Protein AF-A0A7S0SV52-F1 (afdb_monomer_lite)

pLDDT: mean 71.44, std 15.03, range [29.55, 92.62]

Foldseek 3Di:
DVVVVCVVPCLVVVLVVVCVVCVVQVVDPVSVVVSVVVSVVVVVVVVVVVVLVVLLVVLVVQLLVQLVPDPVSNVVSCVVSVCNLLDPSSLVVLVVVLVVVVVPPDDDDDVVNVSSLVSSLVSLVVNCVVQVCVVVVVCLVVLLPDPDLVSSLVVLLVSCVVDDLVSLVSSLVNLVVVLVVCCVPPCPPDVSSSVSSVSSNVSSVVNND

Sequence (209 aa):
NQLGWIYSNNIPKLAQGMLQVYPSTRTDQSIEASYRVLLDLIEIISKEVENNVKQNQKTLKLLLEAIKISEDEINRVIADNKEIALSPTFLIYLDSEVDNLNDDSSTSENPFLSLLVTLKLRLFDELGKEKGIDKLTSAIPRIASESTEDGVKCKTIEYLQQYDIESQHLFLHSLRIMQKQMNKRYQQLDPSLLFNMNIIEQATNDYIN

Radius of gyration: 23.31 Å; chains: 1; bounding box: 54×40×61 Å

Structure (mmCIF, N/CA/C/O backbone):
data_AF-A0A7S0SV52-F1
#
_entry.id   AF-A0A7S0SV52-F1
#
loop_
_atom_site.group_PDB
_atom_site.id
_atom_site.type_symbol
_atom_site.label_atom_id
_atom_site.label_alt_id
_atom_site.label_comp_id
_atom_site.label_asym_id
_atom_site.label_entity_id
_atom_site.label_seq_id
_atom_site.pdbx_PDB_ins_code
_atom_site.Cartn_x
_atom_site.Cartn_y
_atom_site.Cartn_z
_atom_site.occupancy
_atom_site.B_iso_or_equiv
_atom_site.auth_seq_id
_atom_site.auth_comp_id
_atom_site.auth_asym_id
_atom_site.auth_atom_id
_atom_site.pdbx_PDB_model_num
ATOM 1 N N . ASN A 1 1 ? 18.338 13.831 -10.514 1.00 45.31 1 ASN A N 1
ATOM 2 C CA . ASN A 1 1 ? 18.785 13.890 -11.932 1.00 45.31 1 ASN A CA 1
ATOM 3 C C . ASN A 1 1 ? 20.151 13.256 -12.233 1.00 45.31 1 ASN A C 1
ATOM 5 O O . ASN A 1 1 ? 20.600 13.363 -13.365 1.00 45.31 1 ASN A O 1
ATOM 9 N N . GLN A 1 2 ? 20.793 12.533 -11.304 1.00 29.55 2 GLN A N 1
ATOM 10 C CA . GLN A 1 2 ? 22.057 11.826 -11.588 1.00 29.55 2 GLN A CA 1
ATOM 11 C C . GLN A 1 2 ? 21.860 10.480 -12.312 1.00 29.55 2 GLN A C 1
ATOM 13 O O . GLN A 1 2 ? 22.696 10.104 -13.125 1.00 29.55 2 GLN A O 1
ATOM 18 N N . LEU A 1 3 ? 20.726 9.801 -12.108 1.00 32.97 3 LEU A N 1
ATOM 19 C CA . LEU A 1 3 ? 20.445 8.491 -12.711 1.00 32.97 3 LEU A CA 1
ATOM 20 C C . LEU A 1 3 ? 20.338 8.551 -14.248 1.00 32.97 3 LEU A C 1
ATOM 22 O O . LEU A 1 3 ? 21.052 7.828 -14.932 1.00 32.97 3 LEU A O 1
ATOM 26 N N . GLY A 1 4 ? 19.568 9.485 -14.822 1.00 32.81 4 GLY A N 1
ATOM 27 C CA . GLY A 1 4 ? 19.425 9.610 -16.287 1.00 32.81 4 GLY A CA 1
ATOM 28 C C . GLY A 1 4 ? 20.726 9.940 -17.045 1.00 32.81 4 GLY A C 1
ATOM 29 O O . GLY A 1 4 ? 20.890 9.565 -18.207 1.00 32.81 4 GLY A O 1
ATOM 30 N N . TRP A 1 5 ? 21.692 10.587 -16.382 1.00 36.44 5 TRP A N 1
ATOM 31 C CA . TRP A 1 5 ? 23.013 10.865 -16.962 1.00 36.44 5 TRP A CA 1
ATOM 32 C C . TRP A 1 5 ? 23.948 9.647 -16.905 1.00 36.44 5 TRP A C 1
ATOM 34 O O . TRP A 1 5 ? 24.768 9.452 -17.802 1.00 36.44 5 TRP A O 1
ATOM 44 N N . ILE A 1 6 ? 23.798 8.798 -15.882 1.00 41.41 6 ILE A N 1
ATOM 45 C CA . ILE A 1 6 ? 24.563 7.557 -15.734 1.00 41.41 6 ILE A CA 1
ATOM 46 C C . ILE A 1 6 ? 24.161 6.547 -16.822 1.00 41.41 6 ILE A C 1
ATOM 48 O O . ILE A 1 6 ? 25.046 5.940 -17.416 1.00 41.41 6 ILE A O 1
ATOM 52 N N . TYR A 1 7 ? 22.875 6.392 -17.153 1.00 42.69 7 TYR A N 1
ATOM 53 C CA . TYR A 1 7 ? 22.438 5.348 -18.097 1.00 42.69 7 TYR A CA 1
ATOM 54 C C . TYR A 1 7 ? 22.696 5.682 -19.575 1.00 42.69 7 TYR A C 1
ATOM 56 O O . TYR A 1 7 ? 23.161 4.823 -20.321 1.00 42.69 7 TYR A O 1
ATOM 64 N N . SER A 1 8 ? 22.497 6.936 -19.993 1.00 46.69 8 SER A N 1
ATOM 65 C CA . SER A 1 8 ? 22.693 7.355 -21.395 1.00 46.69 8 SER A CA 1
ATOM 66 C C . SER A 1 8 ? 24.164 7.377 -21.838 1.00 46.69 8 SER A C 1
ATOM 68 O O . SER A 1 8 ? 24.460 7.099 -22.998 1.00 46.69 8 SER A O 1
ATOM 70 N N . ASN A 1 9 ? 25.101 7.650 -20.920 1.00 46.44 9 ASN A N 1
ATOM 71 C CA . ASN A 1 9 ? 26.534 7.745 -21.233 1.00 46.44 9 ASN A CA 1
ATOM 72 C C . ASN A 1 9 ? 27.359 6.503 -20.863 1.00 46.44 9 ASN A C 1
ATOM 74 O O . ASN A 1 9 ? 28.469 6.356 -21.386 1.00 46.44 9 ASN A O 1
ATOM 78 N N . ASN A 1 10 ? 26.876 5.628 -19.970 1.00 51.09 10 ASN A N 1
ATOM 79 C CA . ASN A 1 10 ? 27.668 4.484 -19.507 1.00 51.09 10 ASN A CA 1
ATOM 80 C C . ASN A 1 10 ? 27.331 3.164 -20.191 1.00 51.09 10 ASN A C 1
ATOM 82 O O . ASN A 1 10 ? 28.220 2.327 -20.241 1.00 51.09 10 ASN A O 1
ATOM 86 N N . ILE A 1 11 ? 26.142 2.962 -20.768 1.00 51.19 11 ILE A N 1
ATOM 87 C CA . ILE A 1 11 ? 25.814 1.685 -21.436 1.00 51.19 11 ILE A CA 1
ATOM 88 C C . ILE A 1 11 ? 26.721 1.425 -22.658 1.00 51.19 11 ILE A C 1
ATOM 90 O O . ILE A 1 11 ? 27.326 0.352 -22.714 1.00 51.19 11 ILE A O 1
ATOM 94 N N . PRO A 1 12 ? 26.964 2.397 -23.567 1.00 54.38 12 PRO A N 1
ATOM 95 C CA . PRO A 1 12 ? 27.934 2.215 -24.652 1.00 54.38 12 PRO A CA 1
ATOM 96 C C . PRO A 1 12 ? 29.372 1.995 -24.149 1.00 54.38 12 PRO A C 1
ATOM 98 O O . PRO A 1 12 ? 30.137 1.249 -24.757 1.00 54.38 12 PRO A O 1
ATOM 101 N N . LYS A 1 13 ? 29.740 2.608 -23.013 1.00 55.09 13 LYS A N 1
ATOM 102 C CA . LYS A 1 13 ? 31.065 2.457 -22.383 1.00 55.09 13 LYS A CA 1
ATOM 103 C C . LYS A 1 13 ? 31.230 1.121 -21.657 1.00 55.09 13 LYS A C 1
ATOM 105 O O . LYS A 1 13 ? 32.319 0.561 -21.687 1.00 55.09 13 LYS A O 1
ATOM 110 N N . LEU A 1 14 ? 30.168 0.591 -21.051 1.00 51.38 14 LEU A N 1
ATOM 111 C CA . LEU A 1 14 ? 30.107 -0.745 -20.452 1.00 51.38 14 LEU A CA 1
ATOM 112 C C . LEU A 1 14 ? 30.200 -1.814 -21.538 1.00 51.38 14 LEU A C 1
ATOM 114 O O . LEU A 1 14 ? 31.009 -2.727 -21.414 1.00 51.38 14 LEU A O 1
ATOM 118 N N . ALA A 1 15 ? 29.467 -1.646 -22.642 1.00 52.19 15 ALA A N 1
ATOM 119 C CA . ALA A 1 15 ? 29.572 -2.503 -23.819 1.00 52.19 15 ALA A CA 1
ATOM 120 C C . ALA A 1 15 ? 31.002 -2.523 -24.390 1.00 52.19 15 ALA A C 1
ATOM 122 O O . ALA A 1 15 ? 31.577 -3.591 -24.606 1.00 52.19 15 ALA A O 1
ATOM 123 N N . GLN A 1 16 ? 31.616 -1.346 -24.573 1.00 55.78 16 GLN A N 1
ATOM 124 C CA . GLN A 1 16 ? 33.013 -1.242 -25.008 1.00 55.78 16 GLN A CA 1
ATOM 125 C C . GLN A 1 16 ? 33.995 -1.837 -23.994 1.00 55.78 16 GLN A C 1
ATOM 127 O O . GLN A 1 16 ? 34.925 -2.531 -24.400 1.00 55.78 16 GLN A O 1
ATOM 132 N N . GLY A 1 17 ? 33.7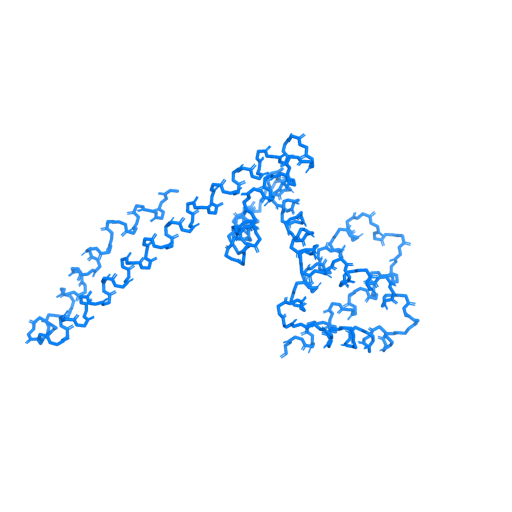88 -1.594 -22.699 1.00 54.59 17 GLY A N 1
ATOM 133 C CA . GLY A 1 17 ? 34.625 -2.117 -21.622 1.00 54.59 17 GLY A CA 1
ATOM 134 C C . GLY A 1 17 ? 34.589 -3.642 -21.553 1.00 54.59 17 GLY A C 1
ATOM 135 O O . GLY A 1 17 ? 35.637 -4.276 -21.493 1.00 54.59 17 GLY A O 1
ATOM 136 N N . MET A 1 18 ? 33.414 -4.262 -21.660 1.00 50.47 18 MET A N 1
ATOM 137 C CA . MET A 1 18 ? 33.295 -5.724 -21.632 1.00 50.47 18 MET A CA 1
ATOM 138 C C . MET A 1 18 ? 33.900 -6.389 -22.878 1.00 50.47 18 MET A C 1
ATOM 140 O O . MET A 1 18 ? 34.591 -7.400 -22.747 1.00 50.47 18 MET A O 1
ATOM 144 N N . LEU A 1 19 ? 33.747 -5.785 -24.065 1.00 54.97 19 LEU A N 1
ATOM 145 C CA . LEU A 1 19 ? 34.402 -6.246 -25.301 1.00 54.97 19 LEU A CA 1
ATOM 146 C C . LEU A 1 19 ? 35.930 -6.050 -25.292 1.00 54.97 19 LEU A C 1
ATOM 148 O O . LEU A 1 19 ? 36.634 -6.698 -26.068 1.00 54.97 19 LEU A O 1
ATOM 152 N N . GLN A 1 20 ? 36.446 -5.144 -24.456 1.00 55.72 20 GLN A N 1
ATOM 153 C CA . GLN A 1 20 ? 37.884 -4.973 -24.217 1.00 55.72 20 GLN A CA 1
ATOM 154 C C . GLN A 1 20 ? 38.428 -5.981 -23.195 1.00 55.72 20 GLN A C 1
ATOM 156 O O . GLN A 1 20 ? 39.552 -6.448 -23.361 1.00 55.72 20 GLN A O 1
ATOM 161 N N . VAL A 1 21 ? 37.643 -6.336 -22.171 1.00 52.28 21 VAL A N 1
ATOM 162 C CA . VAL A 1 21 ? 38.037 -7.295 -21.120 1.00 52.28 21 VAL A CA 1
ATOM 163 C C . VAL A 1 21 ? 38.007 -8.745 -21.625 1.00 52.28 21 VAL A C 1
ATOM 165 O O . VAL A 1 21 ? 38.846 -9.544 -21.215 1.00 52.28 21 VAL A O 1
ATOM 168 N N . TYR A 1 22 ? 37.110 -9.083 -22.559 1.00 55.16 22 TYR A N 1
ATOM 169 C CA . TYR A 1 22 ? 36.982 -10.439 -23.113 1.00 55.16 22 TYR A CA 1
ATOM 170 C C . TYR A 1 22 ? 37.141 -10.465 -24.644 1.00 55.16 22 TYR A C 1
ATOM 172 O O . TYR A 1 22 ? 36.172 -10.693 -25.368 1.00 55.16 22 TYR A O 1
ATOM 180 N N . PRO A 1 23 ? 38.358 -10.263 -25.182 1.00 56.12 23 PRO A N 1
ATOM 181 C CA . PRO A 1 23 ? 38.593 -10.147 -26.626 1.00 56.12 23 PRO A CA 1
ATOM 182 C C . PRO A 1 23 ? 38.289 -11.428 -27.422 1.00 56.12 23 PRO A C 1
ATOM 184 O O . PRO A 1 23 ? 38.023 -11.344 -28.619 1.00 56.12 23 PRO A O 1
ATOM 187 N N . SER A 1 24 ? 38.265 -12.598 -26.773 1.00 54.81 24 SER A N 1
ATOM 188 C CA . SER A 1 24 ? 37.876 -13.890 -27.365 1.00 54.81 24 SER A CA 1
ATOM 189 C C . SER A 1 24 ? 36.416 -13.945 -27.831 1.00 54.81 24 SER A C 1
ATOM 191 O O . SER A 1 24 ? 36.060 -14.787 -28.650 1.00 54.81 24 SER A O 1
ATOM 193 N N . THR A 1 25 ? 35.573 -13.022 -27.363 1.00 52.94 25 THR A N 1
ATOM 194 C CA . THR A 1 25 ? 34.175 -12.891 -27.803 1.00 52.94 25 THR A CA 1
ATOM 195 C C . THR A 1 25 ? 34.035 -12.230 -29.179 1.00 52.94 25 THR A C 1
ATOM 197 O O . THR A 1 25 ? 32.993 -12.368 -29.807 1.00 52.94 25 THR A O 1
ATOM 200 N N . ARG A 1 26 ? 35.087 -11.566 -29.696 1.00 51.91 26 ARG A N 1
ATOM 201 C CA . ARG A 1 26 ? 35.102 -10.959 -31.046 1.00 51.91 26 ARG A CA 1
ATOM 202 C C . ARG A 1 26 ? 35.299 -11.967 -32.175 1.00 51.91 26 ARG A C 1
ATOM 204 O O . ARG A 1 26 ? 35.027 -11.659 -33.329 1.00 51.91 26 ARG A O 1
ATOM 211 N N . THR A 1 27 ? 35.850 -13.135 -31.865 1.00 56.09 27 THR A N 1
ATOM 212 C CA . THR A 1 27 ? 36.146 -14.176 -32.858 1.00 56.09 27 THR A CA 1
ATOM 213 C C . THR A 1 27 ? 34.989 -15.147 -33.065 1.00 56.09 27 THR A C 1
ATOM 215 O O . THR A 1 27 ? 34.994 -15.885 -34.045 1.00 56.09 27 THR A O 1
ATOM 218 N N . ASP A 1 28 ? 33.994 -15.130 -32.178 1.00 59.16 28 ASP A N 1
ATOM 219 C CA . ASP A 1 28 ? 32.823 -15.997 -32.246 1.00 59.16 28 ASP A CA 1
ATOM 220 C C . ASP A 1 28 ? 31.574 -15.153 -32.529 1.00 59.16 28 ASP A C 1
ATOM 222 O O . ASP A 1 28 ? 31.021 -14.493 -31.647 1.00 59.16 28 ASP A O 1
ATOM 226 N N . GLN A 1 29 ? 31.141 -15.161 -33.792 1.00 58.75 29 GLN A N 1
ATOM 227 C CA . GLN A 1 29 ? 29.995 -14.378 -34.267 1.00 58.75 29 GLN A CA 1
ATOM 228 C C . GLN A 1 29 ? 28.699 -14.697 -33.504 1.00 58.75 29 GLN A C 1
ATOM 230 O O . GLN A 1 29 ? 27.830 -13.831 -33.397 1.00 58.75 29 GLN A O 1
ATOM 235 N N . SER A 1 30 ? 28.563 -15.908 -32.946 1.00 58.00 30 SER A N 1
ATOM 236 C CA . SER A 1 30 ? 27.384 -16.294 -32.160 1.00 58.00 30 SER A CA 1
ATOM 237 C C . SER A 1 30 ? 27.361 -15.619 -30.784 1.00 58.00 30 SER A C 1
ATOM 239 O O . SER A 1 30 ? 26.306 -15.195 -30.299 1.00 58.00 30 SER A O 1
ATOM 241 N N . ILE A 1 31 ? 28.541 -15.450 -30.183 1.00 57.97 31 ILE A N 1
ATOM 242 C CA . ILE A 1 31 ? 28.719 -14.795 -28.892 1.00 57.97 31 ILE A CA 1
ATOM 243 C C . ILE A 1 31 ? 28.548 -13.282 -29.060 1.00 57.97 31 ILE A C 1
ATOM 245 O O . ILE A 1 31 ? 27.794 -12.671 -28.304 1.00 57.97 31 ILE A O 1
ATOM 249 N N . GLU A 1 32 ? 29.147 -12.680 -30.094 1.00 59.28 32 GLU A N 1
ATOM 250 C CA . GLU A 1 32 ? 28.951 -11.257 -30.408 1.00 59.28 32 GLU A CA 1
ATOM 251 C C . GLU A 1 32 ? 27.469 -10.919 -30.662 1.00 59.28 32 GLU A C 1
ATOM 253 O O . GLU A 1 32 ? 26.963 -9.923 -30.138 1.00 59.28 32 GLU A O 1
ATOM 258 N N . ALA A 1 33 ? 26.750 -11.761 -31.412 1.00 56.00 33 ALA A N 1
ATOM 259 C CA . ALA A 1 33 ? 25.318 -11.586 -31.647 1.00 56.00 33 ALA A CA 1
ATOM 260 C C . ALA A 1 33 ? 24.506 -11.670 -30.343 1.00 56.00 33 ALA A C 1
ATOM 262 O O . ALA A 1 33 ? 23.639 -10.830 -30.106 1.00 56.00 33 ALA A O 1
ATOM 263 N N . SER A 1 34 ? 24.832 -12.622 -29.462 1.00 49.78 34 SER A N 1
ATOM 264 C CA . SER A 1 34 ? 24.178 -12.770 -28.153 1.00 49.78 34 SER A CA 1
ATOM 265 C C . SER A 1 34 ? 24.413 -11.554 -27.245 1.00 49.78 34 SER A C 1
ATOM 267 O O . SER A 1 34 ? 23.494 -11.099 -26.565 1.00 49.78 34 SER A O 1
ATOM 269 N N . TYR A 1 35 ? 25.614 -10.967 -27.275 1.00 62.00 35 TYR A N 1
ATOM 270 C CA . TYR A 1 35 ? 25.915 -9.734 -26.540 1.00 62.00 35 TYR A CA 1
ATOM 271 C C . TYR A 1 35 ? 25.165 -8.517 -27.081 1.00 62.00 35 TYR A C 1
ATOM 273 O O . TYR A 1 35 ? 24.679 -7.711 -26.290 1.00 62.00 35 TYR A O 1
ATOM 281 N N . ARG A 1 36 ? 25.037 -8.378 -28.406 1.00 56.25 36 ARG A N 1
ATOM 282 C CA . ARG A 1 36 ? 24.246 -7.292 -29.009 1.00 56.25 36 ARG A CA 1
ATOM 283 C C . ARG A 1 36 ? 22.781 -7.371 -28.581 1.00 56.25 36 ARG A C 1
ATOM 285 O O . ARG A 1 36 ? 22.241 -6.366 -28.141 1.00 56.25 36 ARG A O 1
ATOM 292 N N . VAL A 1 37 ? 22.192 -8.569 -28.583 1.00 52.41 37 VAL A N 1
ATOM 293 C CA . VAL A 1 37 ? 20.817 -8.789 -28.100 1.00 52.41 37 VAL A CA 1
ATOM 294 C C . VAL A 1 37 ? 20.662 -8.402 -26.625 1.00 52.41 37 VAL A C 1
ATOM 296 O O . VAL A 1 37 ? 19.677 -7.765 -26.262 1.00 52.41 37 VAL A O 1
ATOM 299 N N . LEU A 1 38 ? 21.633 -8.741 -25.7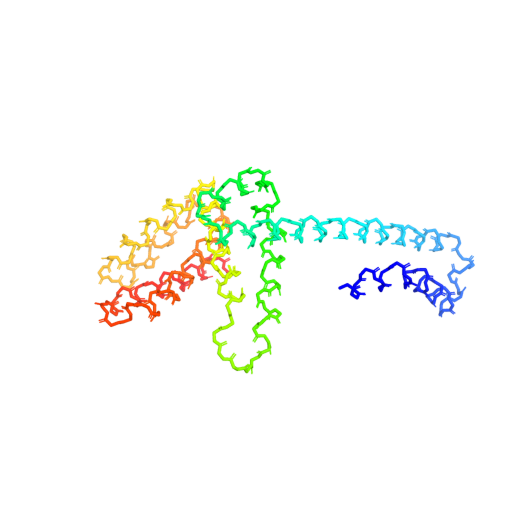70 1.00 51.88 38 LEU A N 1
ATOM 300 C CA . LEU A 1 38 ? 21.609 -8.338 -24.359 1.00 51.88 38 LEU A CA 1
ATOM 301 C C . LEU A 1 38 ? 21.702 -6.818 -24.186 1.00 51.88 38 LEU A C 1
ATOM 303 O O . LEU A 1 38 ? 21.006 -6.263 -23.340 1.00 51.88 38 LEU A O 1
ATOM 307 N N . LEU A 1 39 ? 22.535 -6.140 -24.976 1.00 57.81 39 LEU A N 1
ATOM 308 C CA . LEU A 1 39 ? 22.659 -4.682 -24.931 1.00 57.81 39 LEU A CA 1
ATOM 309 C C . LEU A 1 39 ? 21.389 -3.982 -25.423 1.00 57.81 39 LEU A C 1
ATOM 311 O O . LEU A 1 39 ? 20.926 -3.062 -24.752 1.00 57.81 39 LEU A O 1
ATOM 315 N N . ASP A 1 40 ? 20.795 -4.456 -26.519 1.00 50.22 40 ASP A N 1
ATOM 316 C CA . ASP A 1 40 ? 19.526 -3.938 -27.042 1.00 50.22 40 ASP A CA 1
ATOM 317 C C . ASP A 1 40 ? 18.397 -4.136 -26.017 1.00 50.22 40 ASP A C 1
ATOM 319 O O . ASP A 1 40 ? 17.605 -3.227 -25.767 1.00 50.22 40 ASP A O 1
ATOM 323 N N . LEU A 1 41 ? 18.360 -5.297 -25.351 1.00 46.09 41 LEU A N 1
ATOM 324 C CA . LEU A 1 41 ? 17.412 -5.579 -24.274 1.00 46.09 41 LEU A CA 1
ATOM 325 C C . LEU A 1 41 ? 17.618 -4.639 -23.078 1.00 46.09 41 LEU A C 1
ATOM 327 O O . LEU A 1 41 ? 16.647 -4.085 -22.565 1.00 46.09 41 LEU A O 1
ATOM 331 N N . ILE A 1 42 ? 18.865 -4.423 -22.647 1.00 55.75 42 ILE A N 1
ATOM 332 C CA . ILE A 1 42 ? 19.190 -3.482 -21.565 1.00 55.75 42 ILE A CA 1
ATOM 333 C C . ILE A 1 42 ? 18.779 -2.059 -21.950 1.00 55.75 42 ILE A C 1
ATOM 335 O O . ILE A 1 42 ? 18.253 -1.338 -21.104 1.00 55.75 42 ILE A O 1
ATOM 339 N N . GLU A 1 43 ? 18.979 -1.643 -23.201 1.00 57.12 43 GLU A N 1
ATOM 340 C CA . GLU A 1 43 ? 18.573 -0.321 -23.679 1.00 57.12 43 GLU A CA 1
ATOM 341 C C . GLU A 1 43 ? 17.047 -0.162 -23.677 1.00 57.12 43 GLU A C 1
ATOM 343 O O . GLU A 1 43 ? 16.541 0.852 -23.191 1.00 57.12 43 GLU A O 1
ATOM 348 N N . ILE A 1 44 ? 16.312 -1.168 -24.164 1.00 55.66 44 ILE A N 1
ATOM 349 C CA . ILE A 1 44 ? 14.843 -1.188 -24.145 1.00 55.66 44 ILE A CA 1
ATOM 350 C C . ILE A 1 44 ? 14.331 -1.113 -22.704 1.00 55.66 44 ILE A C 1
ATOM 352 O O . ILE A 1 44 ? 13.532 -0.233 -22.391 1.00 55.66 44 ILE A O 1
ATOM 356 N N . ILE A 1 45 ? 14.844 -1.966 -21.811 1.00 49.97 45 ILE A N 1
ATOM 357 C CA . ILE A 1 45 ? 14.473 -1.960 -20.389 1.00 49.97 45 ILE A CA 1
ATOM 358 C C . ILE A 1 45 ? 14.817 -0.609 -19.756 1.00 49.97 45 ILE A C 1
ATOM 360 O O . ILE A 1 45 ? 14.013 -0.065 -19.006 1.00 49.97 45 ILE A O 1
ATOM 364 N N . SER A 1 46 ? 15.974 -0.026 -20.075 1.00 56.59 46 SER A N 1
ATOM 365 C CA . SER A 1 46 ? 16.387 1.270 -19.520 1.00 56.59 46 SER A CA 1
ATOM 366 C C . SER A 1 46 ? 15.451 2.400 -19.947 1.00 56.59 46 SER A C 1
ATOM 368 O O . SER A 1 46 ? 15.077 3.223 -19.113 1.00 56.59 46 SER A O 1
ATOM 370 N N . LYS A 1 47 ? 15.038 2.430 -21.220 1.00 65.56 47 LYS A N 1
ATOM 371 C CA . LYS A 1 47 ? 14.065 3.410 -21.728 1.00 65.56 47 LYS A CA 1
ATOM 372 C C . LYS A 1 47 ? 12.697 3.232 -21.079 1.00 65.56 47 LYS A C 1
ATOM 374 O O . LYS A 1 47 ? 12.074 4.223 -20.704 1.00 65.56 47 LYS A O 1
ATOM 379 N N . GLU A 1 48 ? 12.261 1.987 -20.914 1.00 65.31 48 GLU A N 1
ATOM 380 C CA . GLU A 1 48 ? 10.995 1.652 -20.260 1.00 65.31 48 GLU A CA 1
ATOM 381 C C . GLU A 1 48 ? 10.998 2.099 -18.791 1.00 65.31 48 GLU A C 1
ATOM 383 O O . GLU A 1 48 ? 10.082 2.781 -18.332 1.00 65.31 48 GLU A O 1
ATOM 388 N N . VAL A 1 49 ? 12.077 1.799 -18.061 1.00 67.94 49 VAL A N 1
ATOM 389 C CA . VAL A 1 49 ? 12.275 2.236 -16.673 1.00 67.94 49 VAL A CA 1
ATOM 390 C C . VAL A 1 49 ? 12.322 3.761 -16.582 1.00 67.94 49 VAL A C 1
ATOM 392 O O . VAL A 1 49 ? 11.670 4.335 -15.713 1.00 67.94 49 VAL A O 1
ATOM 395 N N . GLU A 1 50 ? 13.037 4.443 -17.480 1.00 72.50 50 GLU A N 1
ATOM 396 C CA . GLU A 1 50 ? 13.094 5.909 -17.494 1.00 72.50 50 GLU A CA 1
ATOM 397 C C . GLU A 1 50 ? 11.712 6.529 -17.740 1.00 72.50 50 GLU A C 1
ATOM 399 O O . GLU A 1 50 ? 11.342 7.506 -17.082 1.00 72.50 50 GLU A O 1
ATOM 404 N N . ASN A 1 51 ? 10.935 5.954 -18.660 1.00 76.19 51 ASN A N 1
ATOM 405 C CA . ASN A 1 51 ? 9.572 6.391 -18.933 1.00 76.19 51 ASN A CA 1
ATOM 406 C C . ASN A 1 51 ? 8.666 6.195 -17.706 1.00 76.19 51 ASN A C 1
ATOM 408 O O . ASN A 1 51 ? 7.981 7.135 -17.301 1.00 76.19 51 ASN A O 1
ATOM 412 N N . ASN A 1 52 ? 8.737 5.030 -17.056 1.00 73.00 52 ASN A N 1
ATOM 413 C CA . ASN A 1 52 ? 7.988 4.740 -15.831 1.00 73.00 52 ASN A CA 1
ATOM 414 C C . ASN A 1 52 ? 8.359 5.692 -14.686 1.00 73.00 52 ASN A C 1
ATOM 416 O O . ASN A 1 52 ? 7.480 6.254 -14.035 1.00 73.00 52 ASN A O 1
ATOM 420 N N . VAL A 1 53 ? 9.651 5.961 -14.476 1.00 76.94 53 VAL A N 1
ATOM 421 C CA . VAL A 1 53 ? 10.108 6.924 -13.460 1.00 76.94 53 VAL A CA 1
ATOM 422 C C . VAL A 1 53 ? 9.592 8.331 -13.765 1.00 76.94 53 VAL A C 1
ATOM 424 O O . VAL A 1 53 ? 9.114 9.014 -12.860 1.00 76.94 53 VAL A O 1
ATOM 427 N N . LYS A 1 54 ? 9.632 8.771 -15.029 1.00 84.44 54 LYS A N 1
ATOM 428 C CA . LYS A 1 54 ? 9.097 10.081 -15.439 1.00 84.44 54 LYS A CA 1
ATOM 429 C C . LYS A 1 54 ? 7.596 10.193 -15.187 1.00 84.44 54 LYS A C 1
ATOM 431 O O . LYS A 1 54 ? 7.134 11.233 -14.715 1.00 84.44 54 LYS A O 1
ATOM 436 N N . GLN A 1 55 ? 6.843 9.142 -15.499 1.00 86.94 55 GLN A N 1
ATOM 437 C CA . GLN A 1 55 ? 5.409 9.095 -15.236 1.00 86.94 55 GLN A CA 1
ATOM 438 C C . GLN A 1 55 ? 5.118 9.143 -13.734 1.00 86.94 55 GLN A C 1
ATOM 440 O O . GLN A 1 55 ? 4.339 9.991 -13.303 1.00 86.94 55 GLN A O 1
ATOM 445 N N . ASN A 1 56 ? 5.823 8.346 -12.932 1.00 83.25 56 ASN A N 1
ATOM 446 C CA . ASN A 1 56 ? 5.687 8.354 -11.479 1.00 83.25 56 ASN A CA 1
ATOM 447 C C . ASN A 1 56 ? 6.028 9.727 -10.876 1.00 83.25 56 ASN A C 1
ATOM 449 O O . ASN A 1 56 ? 5.247 10.274 -10.103 1.00 83.25 56 ASN A O 1
ATOM 453 N N . GLN A 1 57 ? 7.132 10.355 -11.286 1.00 86.75 57 GLN A N 1
ATOM 454 C CA . GLN A 1 57 ? 7.497 11.706 -10.837 1.00 86.75 57 GLN A CA 1
ATOM 455 C C . GLN A 1 57 ? 6.428 12.747 -11.179 1.00 86.75 57 GLN A C 1
ATOM 457 O O . GLN A 1 57 ? 6.109 13.612 -10.360 1.00 86.75 57 GLN A O 1
ATOM 462 N N . LYS A 1 58 ? 5.861 12.670 -12.389 1.00 91.75 58 LYS A N 1
ATOM 463 C CA . LYS A 1 58 ? 4.788 13.568 -12.820 1.00 91.75 58 LYS A CA 1
ATOM 464 C C . LYS A 1 58 ? 3.536 13.376 -11.963 1.00 91.75 58 LYS A C 1
ATOM 466 O O . LYS A 1 58 ? 2.998 14.367 -11.472 1.00 91.75 58 LYS A O 1
ATOM 471 N N . THR A 1 59 ? 3.106 12.134 -11.756 1.00 91.12 59 THR A N 1
ATOM 472 C CA . THR A 1 59 ? 1.936 11.800 -10.931 1.00 91.12 59 THR A CA 1
ATOM 473 C C . THR A 1 59 ? 2.136 12.244 -9.483 1.00 91.12 59 THR A C 1
ATOM 475 O O . THR A 1 59 ? 1.268 12.908 -8.921 1.00 91.12 59 THR A O 1
ATOM 478 N N . LEU A 1 60 ? 3.311 11.981 -8.902 1.00 91.12 60 LEU A N 1
ATOM 479 C CA . LEU A 1 60 ? 3.648 12.421 -7.549 1.00 91.12 60 LEU A CA 1
ATOM 480 C C . LEU A 1 60 ? 3.594 13.946 -7.422 1.00 91.12 60 LEU A C 1
ATOM 482 O O . LEU A 1 60 ? 3.021 14.463 -6.466 1.00 91.12 60 LEU A O 1
ATOM 486 N N . LYS A 1 61 ? 4.138 14.680 -8.399 1.00 90.75 61 LYS A N 1
ATOM 487 C CA . LYS A 1 61 ? 4.090 16.146 -8.400 1.00 90.75 61 LYS A CA 1
ATOM 488 C C . LYS A 1 61 ? 2.651 16.670 -8.395 1.00 90.75 61 LYS A C 1
ATOM 490 O O . LYS A 1 61 ? 2.344 17.546 -7.592 1.00 90.75 61 LYS A O 1
ATOM 495 N N . LEU A 1 62 ? 1.784 16.126 -9.250 1.00 92.62 62 LEU A N 1
ATOM 496 C CA . LEU A 1 62 ? 0.373 16.525 -9.315 1.00 92.62 62 LEU A CA 1
ATOM 497 C C . LEU A 1 62 ? -0.345 16.261 -7.986 1.00 92.62 62 LEU A C 1
ATOM 499 O O . LEU A 1 62 ? -1.061 17.123 -7.484 1.00 92.62 62 LEU A O 1
ATOM 503 N N . LEU A 1 63 ? -0.101 15.101 -7.377 1.00 91.06 63 LEU A N 1
ATOM 504 C CA . LEU A 1 63 ? -0.685 14.739 -6.087 1.00 91.06 63 LEU A CA 1
ATOM 505 C C . LEU A 1 63 ? -0.173 15.624 -4.934 1.00 91.06 63 LEU A C 1
ATOM 507 O O . LEU A 1 63 ? -0.945 16.010 -4.057 1.00 91.06 63 LEU A O 1
ATOM 511 N N . LEU A 1 64 ? 1.109 16.000 -4.950 1.00 88.81 64 LEU A N 1
ATOM 512 C CA . LEU A 1 64 ? 1.707 16.927 -3.980 1.00 88.81 64 LEU A CA 1
ATOM 513 C C . LEU A 1 64 ? 1.258 18.386 -4.163 1.00 88.81 64 LEU A C 1
ATOM 515 O O . LEU A 1 64 ? 1.368 19.188 -3.233 1.00 88.81 64 LEU A O 1
ATOM 519 N N . GLU A 1 65 ? 0.799 18.765 -5.351 1.00 89.75 65 GLU A N 1
ATOM 520 C CA . GLU A 1 65 ? 0.142 20.053 -5.579 1.00 89.75 65 GLU A CA 1
ATOM 521 C C . GLU A 1 65 ? -1.309 19.999 -5.088 1.00 89.75 65 GLU A C 1
ATOM 523 O O . GLU A 1 65 ? -1.730 20.885 -4.345 1.00 89.75 65 GLU A O 1
ATOM 528 N N . ALA A 1 66 ? -2.026 18.914 -5.392 1.00 88.88 66 ALA A N 1
ATOM 529 C CA . ALA A 1 66 ? -3.402 18.694 -4.961 1.00 88.88 66 ALA A CA 1
ATOM 530 C C . ALA A 1 66 ? -3.561 18.675 -3.433 1.00 88.88 66 ALA A C 1
ATOM 532 O O . ALA A 1 66 ? -4.456 19.327 -2.897 1.00 88.88 66 ALA A O 1
ATOM 533 N N . ILE A 1 67 ? -2.646 18.011 -2.714 1.00 84.38 67 ILE A N 1
ATOM 534 C CA . ILE A 1 67 ? -2.690 17.914 -1.244 1.00 84.38 67 ILE A CA 1
ATOM 535 C C . ILE A 1 67 ? -2.584 19.271 -0.538 1.00 84.38 67 ILE A C 1
ATOM 537 O O . ILE A 1 67 ? -3.019 19.414 0.601 1.00 84.38 67 ILE A O 1
ATOM 541 N N . LYS A 1 68 ? -2.015 20.281 -1.207 1.00 84.38 68 LYS A N 1
ATOM 542 C CA . LYS A 1 68 ? -1.908 21.649 -0.679 1.00 84.38 68 LYS A CA 1
ATOM 543 C C . LYS A 1 68 ? -3.189 22.461 -0.880 1.00 84.38 68 LYS A C 1
ATOM 545 O O . LYS A 1 68 ? -3.298 23.537 -0.299 1.00 84.38 68 LYS A O 1
ATOM 550 N N . ILE A 1 69 ? -4.106 21.985 -1.723 1.00 88.44 69 ILE A N 1
ATOM 551 C CA . ILE A 1 69 ? -5.328 22.691 -2.115 1.00 88.44 69 ILE A CA 1
ATOM 552 C C . ILE A 1 69 ? -6.511 22.174 -1.294 1.00 88.44 69 ILE A C 1
ATOM 554 O O . ILE A 1 69 ? -7.043 22.908 -0.462 1.00 88.44 69 ILE A O 1
ATOM 558 N N . SER A 1 70 ? -6.933 20.928 -1.523 1.00 84.06 70 SER A N 1
ATOM 559 C CA . SER A 1 70 ? -8.078 20.318 -0.841 1.00 84.06 70 SER A CA 1
ATOM 560 C C . SER A 1 70 ? -8.112 18.803 -1.039 1.00 84.06 70 SER A C 1
ATOM 562 O O . SER A 1 70 ? -7.474 18.261 -1.938 1.00 84.06 70 SER A O 1
ATOM 564 N N . GLU A 1 71 ? -8.902 18.113 -0.217 1.00 77.62 71 GLU A N 1
ATOM 565 C CA . GLU A 1 71 ? -9.140 16.673 -0.361 1.00 77.62 71 GLU A CA 1
ATOM 566 C C . GLU A 1 71 ? -9.849 16.325 -1.681 1.00 77.62 71 GLU A C 1
ATOM 568 O O . GLU A 1 71 ? -9.477 15.358 -2.347 1.00 77.62 71 GLU A O 1
ATOM 573 N N . ASP A 1 72 ? -10.806 17.152 -2.111 1.00 85.75 72 ASP A N 1
ATOM 574 C CA . ASP A 1 72 ? -11.509 16.980 -3.389 1.00 85.75 72 ASP A CA 1
ATOM 575 C C . ASP A 1 72 ? -10.551 17.023 -4.585 1.00 85.75 72 ASP A C 1
ATOM 577 O O . ASP A 1 72 ? -10.688 16.247 -5.532 1.00 85.75 72 ASP A O 1
ATOM 581 N N . GLU A 1 73 ? -9.544 17.896 -4.525 1.00 89.69 73 GLU A N 1
ATOM 582 C CA . GLU A 1 73 ? -8.545 18.023 -5.582 1.00 89.69 73 GLU A CA 1
ATOM 583 C C . GLU A 1 73 ? -7.626 16.797 -5.640 1.00 89.69 73 GLU A C 1
ATOM 585 O O . GLU A 1 73 ? -7.281 16.336 -6.729 1.00 89.69 73 GLU A O 1
ATOM 590 N N . ILE A 1 74 ? -7.283 16.203 -4.489 1.00 87.06 74 ILE A N 1
ATOM 591 C CA . ILE A 1 74 ? -6.535 14.936 -4.455 1.00 87.06 74 ILE A CA 1
ATOM 592 C C . ILE A 1 74 ? -7.351 13.836 -5.135 1.00 87.06 74 ILE A C 1
ATOM 594 O O . ILE A 1 74 ? -6.829 13.120 -5.988 1.00 87.06 74 ILE A O 1
ATOM 598 N N . ASN A 1 75 ? -8.639 13.730 -4.800 1.00 85.81 75 ASN A N 1
ATOM 599 C CA . ASN A 1 75 ? -9.526 12.710 -5.359 1.00 85.81 75 ASN A CA 1
ATOM 600 C C . ASN A 1 75 ? -9.677 12.858 -6.875 1.00 85.81 75 ASN A C 1
ATOM 602 O O . ASN A 1 75 ? -9.641 11.863 -7.599 1.00 85.81 75 ASN A O 1
ATOM 606 N N . ARG A 1 76 ? -9.770 14.100 -7.363 1.00 92.12 76 ARG A N 1
ATOM 607 C CA . ARG A 1 76 ? -9.786 14.410 -8.795 1.00 92.12 76 ARG A CA 1
ATOM 608 C C . ARG A 1 76 ? -8.504 13.951 -9.486 1.00 92.12 76 ARG A C 1
ATOM 610 O O . ARG A 1 76 ? -8.574 13.241 -10.482 1.00 92.12 76 ARG A O 1
ATOM 617 N N . VAL A 1 77 ? -7.336 14.292 -8.935 1.00 92.12 77 VAL A N 1
ATOM 618 C CA . VAL A 1 77 ? -6.043 13.898 -9.519 1.00 92.12 77 VAL A CA 1
ATOM 619 C C . VAL A 1 77 ? -5.850 12.378 -9.506 1.00 92.12 77 VAL A C 1
ATOM 621 O O . VAL A 1 77 ? -5.323 11.839 -10.481 1.00 92.12 77 VAL A O 1
ATOM 624 N N . ILE A 1 78 ? -6.298 11.683 -8.453 1.00 89.50 78 ILE A N 1
ATOM 625 C CA . ILE A 1 78 ? -6.291 10.212 -8.401 1.00 89.50 78 ILE A CA 1
ATOM 626 C C . ILE A 1 78 ? -7.193 9.640 -9.497 1.00 89.50 78 ILE A C 1
ATOM 628 O O . ILE A 1 78 ? -6.752 8.757 -10.227 1.00 89.50 78 ILE A O 1
ATOM 632 N N . ALA A 1 79 ? -8.416 10.151 -9.655 1.00 89.12 79 ALA A N 1
ATOM 633 C CA . ALA A 1 79 ? -9.339 9.687 -10.689 1.00 89.12 79 ALA A CA 1
ATOM 634 C C . ALA A 1 79 ? -8.777 9.904 -12.107 1.00 89.12 79 ALA A C 1
ATOM 636 O O . ALA A 1 79 ? -8.826 8.991 -12.932 1.00 89.12 79 ALA A O 1
ATOM 637 N N . ASP A 1 80 ? -8.173 11.068 -12.360 1.00 91.94 80 ASP A N 1
ATOM 638 C CA . ASP A 1 80 ? -7.595 11.433 -13.658 1.00 91.94 80 ASP A CA 1
ATOM 639 C C . ASP A 1 80 ? -6.326 10.625 -14.003 1.00 91.94 80 ASP A C 1
ATOM 641 O O . ASP A 1 80 ? -5.975 10.498 -15.175 1.00 91.94 80 ASP A O 1
ATOM 645 N N . ASN A 1 81 ? -5.622 10.076 -13.002 1.00 90.38 81 ASN A N 1
ATOM 646 C CA . ASN A 1 81 ? -4.350 9.355 -13.176 1.00 90.38 81 ASN A CA 1
ATOM 647 C C . ASN A 1 81 ? -4.390 7.934 -12.595 1.00 90.38 81 ASN A C 1
ATOM 649 O O . ASN A 1 81 ? -3.349 7.385 -12.227 1.00 90.38 81 ASN A O 1
ATOM 653 N N . LYS A 1 82 ? -5.584 7.345 -12.500 1.00 85.75 82 LYS A N 1
ATOM 654 C CA . LYS A 1 82 ? -5.859 6.138 -11.713 1.00 85.75 82 LYS A CA 1
ATOM 655 C C . LYS A 1 82 ? -4.922 4.970 -12.016 1.00 85.75 82 LYS A C 1
ATOM 657 O O . LYS A 1 82 ? -4.377 4.375 -11.091 1.00 85.75 82 LYS A O 1
ATOM 662 N N . GLU A 1 83 ? -4.696 4.688 -13.300 1.00 86.06 83 GLU A N 1
ATOM 663 C CA . GLU A 1 83 ? -3.847 3.578 -13.760 1.00 86.06 83 GLU A CA 1
ATOM 664 C C . GLU A 1 83 ? -2.427 3.649 -13.197 1.00 86.06 83 GLU A C 1
ATOM 666 O O . GLU A 1 83 ? -1.844 2.622 -12.868 1.00 86.06 83 GLU A O 1
ATOM 671 N N . ILE A 1 84 ? -1.882 4.859 -13.053 1.00 85.94 84 ILE A N 1
ATOM 672 C CA . ILE A 1 84 ? -0.528 5.077 -12.542 1.00 85.94 84 ILE A CA 1
ATOM 673 C C . ILE A 1 84 ? -0.574 5.238 -11.024 1.00 85.94 84 ILE A C 1
ATOM 675 O O . ILE A 1 84 ? 0.173 4.561 -10.323 1.00 85.94 84 ILE A O 1
ATOM 679 N N . ALA A 1 85 ? -1.467 6.088 -10.509 1.00 84.44 85 ALA A N 1
ATOM 680 C CA . ALA A 1 85 ? -1.549 6.450 -9.094 1.00 84.44 85 ALA A CA 1
ATOM 681 C C . ALA A 1 85 ? -1.847 5.256 -8.171 1.00 84.44 85 ALA A C 1
ATOM 683 O O . ALA A 1 85 ? -1.418 5.258 -7.019 1.00 84.44 85 ALA A O 1
ATOM 684 N N . LEU A 1 86 ? -2.552 4.237 -8.670 1.00 82.19 86 LEU A N 1
ATOM 685 C CA . LEU A 1 86 ? -2.879 3.019 -7.922 1.00 82.19 86 LEU A CA 1
ATOM 686 C C . LEU A 1 86 ? -2.051 1.802 -8.374 1.00 82.19 86 LEU A C 1
ATOM 688 O O . LEU A 1 86 ? -2.298 0.683 -7.924 1.00 82.19 86 LEU A O 1
ATOM 692 N N . SER A 1 87 ? -1.059 1.998 -9.251 1.00 80.81 87 SER A N 1
ATOM 693 C CA . SER A 1 87 ? -0.186 0.908 -9.696 1.00 80.81 87 SER A CA 1
ATOM 694 C C . SER A 1 87 ? 0.777 0.458 -8.586 1.00 80.81 87 SER A C 1
ATOM 696 O O . SER A 1 87 ? 1.304 1.296 -7.844 1.00 80.81 87 SER A O 1
ATOM 698 N N . PRO A 1 88 ? 1.120 -0.844 -8.515 1.00 69.38 88 PRO A N 1
ATOM 699 C CA . PRO A 1 88 ? 2.157 -1.335 -7.605 1.00 69.38 88 PRO A CA 1
ATOM 700 C C . PRO A 1 88 ? 3.497 -0.611 -7.790 1.00 69.38 88 PRO A C 1
ATOM 702 O O . PRO A 1 88 ? 4.175 -0.280 -6.821 1.00 69.38 88 PRO A O 1
ATOM 705 N N . THR A 1 89 ? 3.862 -0.301 -9.038 1.00 71.75 89 THR A N 1
ATOM 706 C CA . THR A 1 89 ? 5.105 0.402 -9.379 1.00 71.75 89 THR A CA 1
ATOM 707 C C . THR A 1 89 ? 5.152 1.814 -8.797 1.00 71.75 89 THR A C 1
ATOM 709 O O . THR A 1 89 ? 6.208 2.251 -8.340 1.00 71.75 89 THR A O 1
ATOM 712 N N . PHE A 1 90 ? 4.027 2.530 -8.783 1.00 81.31 90 PHE A N 1
ATOM 713 C CA . PHE A 1 90 ? 3.953 3.863 -8.193 1.00 81.31 90 PHE A CA 1
ATOM 714 C C . PHE A 1 90 ? 3.995 3.827 -6.663 1.00 81.31 90 PHE A C 1
ATOM 716 O O . PHE A 1 90 ? 4.652 4.670 -6.058 1.00 81.31 90 PHE A O 1
ATOM 723 N N . LEU A 1 91 ? 3.364 2.831 -6.034 1.00 76.38 91 LEU A N 1
ATOM 724 C CA . LEU A 1 91 ? 3.429 2.647 -4.580 1.00 76.38 91 LEU A CA 1
ATOM 725 C C . LEU A 1 91 ? 4.857 2.325 -4.115 1.00 76.38 91 LEU A C 1
ATOM 727 O O . LEU A 1 91 ? 5.331 2.926 -3.156 1.00 76.38 91 LEU A O 1
ATOM 731 N N . ILE A 1 92 ? 5.579 1.464 -4.843 1.00 72.31 92 ILE A N 1
ATOM 732 C CA . ILE A 1 92 ? 7.005 1.187 -4.585 1.00 72.31 92 ILE A CA 1
ATOM 733 C C . ILE A 1 92 ? 7.847 2.456 -4.766 1.00 72.31 92 ILE A C 1
ATOM 735 O O . ILE A 1 92 ? 8.731 2.742 -3.960 1.00 72.31 92 ILE A O 1
ATOM 739 N N . TYR A 1 93 ? 7.572 3.235 -5.815 1.00 76.00 93 TYR A N 1
ATOM 740 C CA . TYR A 1 93 ? 8.246 4.512 -6.028 1.00 76.00 93 TYR A CA 1
ATOM 741 C C . TYR A 1 93 ? 8.008 5.474 -4.854 1.00 76.00 93 TYR A C 1
ATOM 743 O O . TYR A 1 93 ? 8.962 6.048 -4.332 1.00 76.00 93 TYR A O 1
ATOM 751 N N . LEU A 1 94 ? 6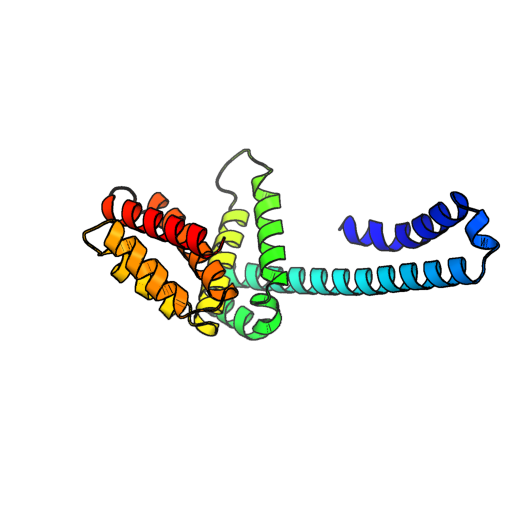.766 5.598 -4.384 1.00 79.56 94 LEU A N 1
ATOM 752 C CA . LEU A 1 94 ? 6.418 6.433 -3.237 1.00 79.56 94 LEU A CA 1
ATOM 753 C C . LEU A 1 94 ? 7.119 5.973 -1.949 1.00 79.56 94 LEU A C 1
ATOM 755 O O . LEU A 1 94 ? 7.579 6.815 -1.181 1.00 79.56 94 LEU A O 1
ATOM 759 N N . ASP A 1 95 ? 7.245 4.662 -1.741 1.00 72.38 95 ASP A N 1
ATOM 760 C CA . ASP A 1 95 ? 7.974 4.087 -0.606 1.00 72.38 95 ASP A CA 1
ATOM 761 C C . ASP A 1 95 ? 9.456 4.448 -0.650 1.00 72.38 95 ASP A C 1
ATOM 763 O O . ASP A 1 95 ? 9.995 4.920 0.348 1.00 72.38 95 ASP A O 1
ATOM 767 N N . SER A 1 96 ? 10.081 4.367 -1.827 1.00 74.06 96 SER A N 1
ATOM 768 C CA . SER A 1 96 ? 11.473 4.792 -1.990 1.00 74.06 96 SER A CA 1
ATOM 769 C C . SER A 1 96 ? 11.679 6.285 -1.698 1.00 74.06 96 SER A C 1
ATOM 771 O O . SER A 1 96 ? 12.679 6.658 -1.093 1.00 74.06 96 SER A O 1
ATOM 773 N N . GLU A 1 97 ? 10.726 7.150 -2.065 1.00 79.62 97 GLU A N 1
ATOM 774 C CA . GLU A 1 97 ? 10.787 8.587 -1.756 1.00 79.62 97 GLU A CA 1
ATOM 775 C C . GLU A 1 97 ? 10.617 8.856 -0.251 1.00 79.62 97 GLU A C 1
ATOM 777 O O . GLU A 1 97 ? 11.255 9.758 0.290 1.00 79.62 97 GLU A O 1
ATOM 782 N N . VAL A 1 98 ? 9.793 8.064 0.443 1.00 73.94 98 VAL A N 1
ATOM 783 C CA . VAL A 1 98 ? 9.632 8.131 1.905 1.00 73.94 98 VAL A CA 1
ATOM 784 C C . VAL A 1 98 ? 10.896 7.655 2.623 1.00 73.94 98 VAL A C 1
ATOM 786 O O . VAL A 1 98 ? 11.345 8.319 3.558 1.00 73.94 98 VAL A O 1
ATOM 789 N N . ASP A 1 99 ? 11.484 6.543 2.185 1.00 71.06 99 ASP A N 1
ATOM 790 C CA . ASP A 1 99 ? 12.678 5.958 2.802 1.00 71.06 99 ASP A CA 1
ATOM 791 C C . ASP A 1 99 ? 13.909 6.852 2.616 1.00 71.06 99 ASP A C 1
ATOM 793 O O . ASP A 1 99 ? 14.621 7.118 3.586 1.00 71.06 99 ASP A O 1
ATOM 797 N N . ASN A 1 100 ? 14.080 7.442 1.426 1.00 72.31 100 ASN A N 1
ATOM 798 C CA . ASN A 1 100 ? 15.138 8.423 1.149 1.00 72.31 100 ASN A CA 1
ATOM 799 C C . ASN A 1 100 ? 15.105 9.634 2.100 1.00 72.31 100 ASN A C 1
ATOM 801 O O . ASN A 1 100 ? 16.130 10.272 2.320 1.00 72.31 100 ASN A O 1
ATOM 805 N N . LEU A 1 101 ? 13.935 9.974 2.649 1.00 68.06 101 LEU A N 1
ATOM 806 C CA . LEU A 1 101 ? 13.764 11.088 3.588 1.00 68.06 101 LEU A CA 1
ATOM 807 C C . LEU A 1 101 ? 13.873 10.664 5.058 1.00 68.06 101 LEU A C 1
ATOM 809 O O . LEU A 1 101 ? 13.998 11.534 5.921 1.00 68.06 101 LEU A O 1
ATOM 813 N N . ASN A 1 102 ? 13.792 9.363 5.353 1.00 61.31 102 ASN A N 1
ATOM 814 C CA . ASN A 1 102 ? 13.938 8.816 6.704 1.00 61.31 102 ASN A CA 1
ATOM 815 C C . ASN A 1 102 ? 15.410 8.608 7.092 1.00 61.31 102 ASN A C 1
ATOM 817 O O . ASN A 1 102 ? 15.735 8.754 8.271 1.00 61.31 102 ASN A O 1
ATOM 821 N N . ASP A 1 103 ? 16.286 8.300 6.129 1.00 57.84 103 ASP A N 1
ATOM 822 C CA . ASP A 1 103 ? 17.723 8.091 6.376 1.00 57.84 103 ASP A CA 1
ATOM 823 C C . ASP A 1 103 ? 18.468 9.388 6.759 1.00 57.84 103 ASP A C 1
ATOM 825 O O . ASP A 1 103 ? 19.490 9.339 7.446 1.00 57.84 103 ASP A O 1
ATOM 829 N N . ASP A 1 104 ? 17.916 10.562 6.432 1.00 55.25 104 ASP A N 1
ATOM 830 C CA . ASP A 1 104 ? 18.406 11.869 6.896 1.00 55.25 104 ASP A CA 1
ATOM 831 C C . ASP A 1 104 ? 17.876 12.189 8.310 1.00 55.25 104 ASP A C 1
ATOM 833 O O . ASP A 1 104 ? 17.178 13.175 8.571 1.00 55.25 104 ASP A O 1
ATOM 837 N N . SER A 1 105 ? 18.198 11.327 9.275 1.00 50.44 105 SER A N 1
ATOM 838 C CA . SER A 1 105 ? 17.773 11.474 10.666 1.00 50.44 105 SER A CA 1
ATOM 839 C C . SER A 1 105 ? 18.589 12.542 11.410 1.00 50.44 105 SER A C 1
ATOM 841 O O . SER A 1 105 ? 19.525 12.236 12.148 1.00 50.44 105 SER A O 1
ATOM 843 N N . SER A 1 106 ? 18.210 13.811 11.283 1.00 44.28 106 SER A N 1
ATOM 844 C CA . SER A 1 106 ? 18.356 14.781 12.373 1.00 44.28 106 SER A CA 1
ATOM 845 C C . SER A 1 106 ? 17.452 15.985 12.127 1.00 44.28 106 SER A C 1
ATOM 847 O O . SER A 1 106 ? 17.456 16.556 11.048 1.00 44.28 106 SER A O 1
ATOM 849 N N . THR A 1 107 ? 16.729 16.398 13.167 1.00 42.94 107 THR A N 1
ATOM 850 C CA . THR A 1 107 ? 15.869 17.595 13.269 1.00 42.94 107 THR A CA 1
ATOM 851 C C . THR A 1 107 ? 14.437 17.495 12.722 1.00 42.94 107 THR A C 1
ATOM 853 O O . THR A 1 107 ? 14.215 17.296 11.542 1.00 42.94 107 THR A O 1
ATOM 856 N N . SER A 1 108 ? 13.481 17.692 13.650 1.00 47.34 108 SER A N 1
ATOM 857 C CA . SER A 1 108 ? 12.113 18.234 13.498 1.00 47.34 108 SER A CA 1
ATOM 858 C C . SER A 1 108 ? 11.224 17.706 12.366 1.00 47.34 108 SER A C 1
ATOM 860 O O . SER A 1 108 ? 11.582 17.826 11.207 1.00 47.34 108 SER A O 1
ATOM 862 N N . GLU A 1 109 ? 10.018 17.230 12.716 1.00 60.28 109 GLU A N 1
ATOM 863 C CA . GLU A 1 109 ? 8.892 16.892 11.819 1.00 60.28 109 GLU A CA 1
ATOM 864 C C . GLU A 1 109 ? 9.051 17.424 10.383 1.00 60.28 109 GLU A C 1
ATOM 866 O O . GLU A 1 109 ? 8.673 18.558 10.094 1.00 60.28 109 GLU A O 1
ATOM 871 N N . ASN A 1 110 ? 9.632 16.619 9.483 1.00 66.75 110 ASN A N 1
ATOM 872 C CA . ASN A 1 110 ? 9.817 17.033 8.099 1.00 66.75 110 ASN A CA 1
ATOM 873 C C . ASN A 1 110 ? 8.420 17.169 7.460 1.00 66.75 110 ASN A C 1
ATOM 875 O O . ASN A 1 110 ? 7.719 16.161 7.291 1.00 66.75 110 ASN A O 1
ATOM 879 N N . PRO A 1 111 ? 7.978 18.390 7.107 1.00 67.81 111 PRO A N 1
ATOM 880 C CA . PRO A 1 111 ? 6.633 18.607 6.589 1.00 67.81 111 PRO A CA 1
ATOM 881 C C . PRO A 1 111 ? 6.425 17.877 5.259 1.00 67.81 111 PRO A C 1
ATOM 883 O O . PRO A 1 111 ? 5.308 17.473 4.950 1.00 67.81 111 PRO A O 1
ATOM 886 N N . PHE A 1 112 ? 7.495 17.638 4.498 1.00 76.56 112 PHE A N 1
ATOM 887 C CA . PHE A 1 112 ? 7.439 16.904 3.242 1.00 76.56 112 PHE A CA 1
ATOM 888 C C . PHE A 1 112 ? 7.223 15.400 3.459 1.00 76.56 112 PHE A C 1
ATOM 890 O O . PHE A 1 112 ? 6.385 14.800 2.790 1.00 76.56 112 PHE A O 1
ATOM 897 N N . LEU A 1 113 ? 7.877 14.814 4.467 1.00 72.94 113 LEU A N 1
ATOM 898 C CA . LEU A 1 113 ? 7.625 13.431 4.886 1.00 72.94 113 LEU A CA 1
ATOM 899 C C . LEU A 1 113 ? 6.170 13.250 5.346 1.00 72.94 113 LEU A C 1
ATOM 901 O O . LEU A 1 113 ? 5.512 12.284 4.968 1.00 72.94 113 LEU A O 1
ATOM 905 N N . SER A 1 114 ? 5.640 14.208 6.115 1.00 70.81 114 SER A N 1
ATOM 906 C CA . SER A 1 114 ? 4.235 14.199 6.547 1.00 70.81 114 SER A CA 1
ATOM 907 C C . SER A 1 114 ? 3.261 14.226 5.359 1.00 70.81 114 SER A C 1
ATOM 909 O O . SER A 1 114 ? 2.278 13.479 5.346 1.00 70.81 114 SER A O 1
ATOM 911 N N . LEU A 1 115 ? 3.556 15.026 4.328 1.00 78.06 115 LEU A N 1
ATOM 912 C CA . LEU A 1 115 ? 2.762 15.082 3.096 1.00 78.06 115 LEU A CA 1
ATOM 913 C C . LEU A 1 115 ? 2.811 13.767 2.311 1.00 78.06 115 LEU A C 1
ATOM 915 O O . LEU A 1 115 ? 1.762 13.284 1.896 1.00 78.06 115 LEU A O 1
ATOM 919 N N . LEU A 1 116 ? 3.989 13.158 2.147 1.00 77.75 116 LEU A N 1
ATOM 920 C CA . LEU A 1 116 ? 4.132 11.880 1.438 1.00 77.75 116 LEU A CA 1
ATOM 921 C C . LEU A 1 116 ? 3.432 10.735 2.166 1.00 77.75 116 LEU A C 1
ATOM 923 O O . LEU A 1 116 ? 2.734 9.945 1.536 1.00 77.75 116 LEU A O 1
ATOM 927 N N . VAL A 1 117 ? 3.551 10.678 3.495 1.00 70.62 117 VAL A N 1
ATOM 928 C CA . VAL A 1 117 ? 2.811 9.706 4.307 1.00 70.62 117 VAL A CA 1
ATOM 929 C C . VAL A 1 117 ? 1.308 9.936 4.160 1.00 70.62 117 VAL A C 1
ATOM 931 O O . VAL A 1 117 ? 0.577 8.981 3.929 1.00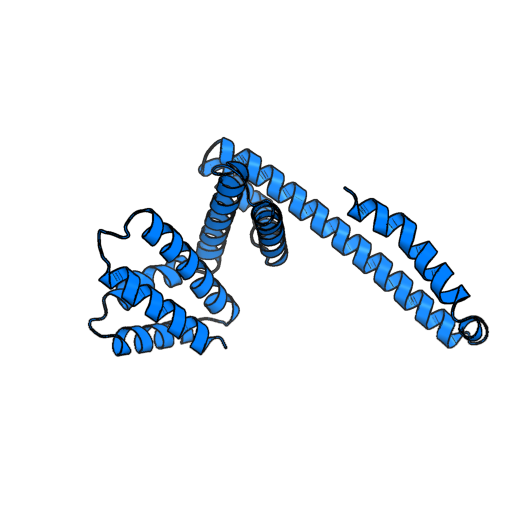 70.62 117 VAL A O 1
ATOM 934 N N . THR A 1 118 ? 0.834 11.181 4.231 1.00 71.44 118 THR A N 1
ATOM 935 C CA . THR A 1 118 ? -0.594 11.499 4.050 1.00 71.44 118 THR A CA 1
ATOM 936 C C . THR A 1 118 ? -1.093 11.094 2.663 1.00 71.44 118 THR A C 1
ATOM 938 O O . THR A 1 118 ? -2.164 10.500 2.539 1.00 71.44 118 THR A O 1
ATOM 941 N N . LEU A 1 119 ? -0.299 11.345 1.623 1.00 78.44 119 LEU A N 1
ATOM 942 C CA . LEU A 1 119 ? -0.623 10.940 0.263 1.00 78.44 119 LEU A CA 1
ATOM 943 C C . LEU A 1 119 ? -0.673 9.415 0.120 1.00 78.44 119 LEU A C 1
ATOM 945 O O . LEU A 1 119 ? -1.627 8.887 -0.445 1.00 78.44 119 LEU A O 1
ATOM 949 N N . LYS A 1 120 ? 0.315 8.711 0.680 1.00 76.12 120 LYS A N 1
ATOM 950 C CA . LYS A 1 120 ? 0.364 7.247 0.722 1.00 76.12 120 LYS A CA 1
ATOM 951 C C . LYS A 1 120 ? -0.917 6.688 1.340 1.00 76.12 120 LYS A C 1
ATOM 953 O O . LYS A 1 120 ? -1.567 5.845 0.734 1.00 76.12 120 LYS A O 1
ATOM 958 N N . LEU A 1 121 ? -1.331 7.220 2.492 1.00 68.69 121 LEU A N 1
ATOM 959 C CA . LEU A 1 121 ? -2.582 6.832 3.154 1.00 68.69 121 LEU A CA 1
ATOM 960 C C . LEU A 1 121 ? -3.803 7.019 2.256 1.00 68.69 121 LEU A C 1
ATOM 962 O O . LEU A 1 121 ? -4.646 6.13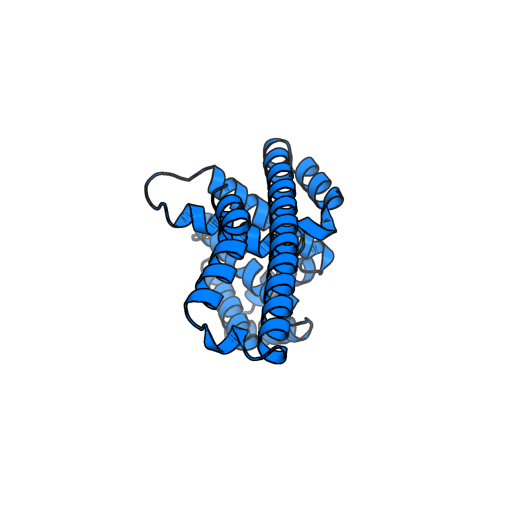0 2.184 1.00 68.69 121 LEU A O 1
ATOM 966 N N . ARG A 1 122 ? -3.882 8.151 1.551 1.00 75.25 122 ARG A N 1
ATOM 967 C CA . ARG A 1 122 ? -4.997 8.444 0.646 1.00 75.25 122 ARG A CA 1
ATOM 968 C C . ARG A 1 122 ? -5.039 7.488 -0.547 1.00 75.25 122 ARG A C 1
ATOM 970 O O . ARG A 1 122 ? -6.110 7.024 -0.913 1.00 75.25 122 ARG A O 1
ATOM 977 N N . LEU A 1 123 ? -3.889 7.169 -1.134 1.00 78.81 123 LEU A N 1
ATOM 978 C CA . LEU A 1 123 ? -3.807 6.225 -2.249 1.00 78.81 123 LEU A CA 1
ATOM 979 C C . LEU A 1 123 ? -4.178 4.808 -1.816 1.00 78.81 123 LEU A C 1
ATOM 981 O O . LEU A 1 123 ? -4.851 4.111 -2.564 1.00 78.81 123 LEU A O 1
ATOM 985 N N . PHE A 1 124 ? -3.808 4.403 -0.599 1.00 68.88 124 PHE A N 1
ATOM 986 C CA . PHE A 1 124 ? -4.270 3.137 -0.032 1.00 68.88 124 PHE A CA 1
ATOM 987 C C . PHE A 1 124 ? -5.772 3.125 0.255 1.00 68.88 124 PHE A C 1
ATOM 989 O O . PHE A 1 124 ? -6.392 2.085 0.066 1.00 68.88 124 PHE A O 1
ATOM 996 N N . ASP A 1 125 ? -6.359 4.247 0.674 1.00 69.56 125 ASP A N 1
ATOM 997 C CA . ASP A 1 125 ? -7.813 4.380 0.842 1.00 69.56 125 ASP A CA 1
ATOM 998 C C . ASP A 1 125 ? -8.545 4.239 -0.503 1.00 69.56 125 ASP A C 1
ATOM 1000 O O . ASP A 1 125 ? -9.519 3.502 -0.613 1.00 69.56 125 ASP A O 1
ATOM 1004 N N . GLU A 1 126 ? -8.042 4.870 -1.567 1.00 76.81 126 GLU A N 1
ATOM 1005 C CA . GLU A 1 126 ? -8.641 4.770 -2.907 1.00 76.81 126 GLU A CA 1
ATOM 1006 C C . GLU A 1 126 ? -8.406 3.411 -3.581 1.00 76.81 126 GLU A C 1
ATOM 1008 O O . GLU A 1 126 ? -9.347 2.822 -4.122 1.00 76.81 126 GLU A O 1
ATOM 1013 N N . LEU A 1 127 ? -7.195 2.850 -3.473 1.00 71.50 127 LEU A N 1
ATOM 1014 C CA . LEU A 1 127 ? -6.933 1.449 -3.820 1.00 71.50 127 LEU A CA 1
ATOM 1015 C C . LEU A 1 127 ? -7.859 0.538 -3.015 1.00 71.50 127 LEU A C 1
ATOM 1017 O O . LEU A 1 127 ? -8.349 -0.473 -3.513 1.00 71.50 127 LEU A O 1
ATOM 1021 N N . GLY A 1 128 ? -8.136 0.935 -1.777 1.00 64.06 128 GLY A N 1
ATOM 1022 C CA . GLY A 1 128 ? -9.058 0.270 -0.901 1.00 64.06 128 GLY A CA 1
ATOM 1023 C C . GLY A 1 128 ? -10.487 0.274 -1.379 1.00 64.06 128 GLY A C 1
ATOM 1024 O O . GLY A 1 128 ? -11.091 -0.786 -1.489 1.00 64.06 128 GLY A O 1
ATOM 1025 N N . LYS A 1 129 ? -11.026 1.410 -1.779 1.00 69.38 129 LYS A N 1
ATOM 1026 C CA . LYS A 1 129 ? -12.361 1.468 -2.382 1.00 69.38 129 LYS A CA 1
ATOM 1027 C C . LYS A 1 129 ? -12.453 0.637 -3.655 1.00 69.38 129 LYS A C 1
ATOM 1029 O O . LYS A 1 129 ? -13.441 -0.069 -3.848 1.00 69.38 129 LYS A O 1
ATOM 1034 N N . GLU A 1 130 ? -11.417 0.665 -4.493 1.00 69.38 130 GLU A N 1
ATOM 1035 C CA . GLU A 1 130 ? -11.384 -0.093 -5.747 1.00 69.38 130 GLU A CA 1
ATOM 1036 C C . GLU A 1 130 ? -11.296 -1.609 -5.527 1.00 69.38 130 GLU A C 1
ATOM 1038 O O . GLU A 1 130 ? -12.017 -2.375 -6.167 1.00 69.38 130 GLU A O 1
ATOM 1043 N N . LYS A 1 131 ? -10.434 -2.046 -4.606 1.00 63.28 131 LYS A N 1
ATOM 1044 C CA . LYS A 1 131 ? -10.225 -3.463 -4.274 1.00 63.28 131 LYS A CA 1
ATOM 1045 C C . LYS A 1 131 ? -11.219 -3.983 -3.227 1.00 63.28 131 LYS A C 1
ATOM 1047 O O . LYS A 1 131 ? -11.241 -5.173 -2.933 1.00 63.28 131 LYS A O 1
ATOM 1052 N N . GLY A 1 132 ? -12.055 -3.113 -2.660 1.00 57.56 132 GLY A N 1
ATOM 1053 C CA . GLY A 1 132 ? -12.970 -3.440 -1.567 1.00 57.56 132 GLY A CA 1
ATOM 1054 C C . GLY A 1 132 ? -12.306 -3.547 -0.186 1.00 57.56 132 GLY A C 1
ATOM 1055 O O . GLY A 1 132 ? -12.871 -4.189 0.695 1.00 57.56 132 GLY A O 1
ATOM 1056 N N . ILE A 1 133 ? -11.144 -2.926 0.037 1.00 54.12 133 ILE A N 1
ATOM 1057 C CA . ILE A 1 133 ? -10.458 -2.843 1.333 1.00 54.12 133 ILE A CA 1
ATOM 1058 C C . ILE A 1 133 ? -11.273 -2.094 2.390 1.00 54.12 133 ILE A C 1
ATOM 1060 O O . ILE A 1 133 ? -11.147 -2.423 3.560 1.00 54.12 133 ILE A O 1
ATOM 1064 N N . ASP A 1 134 ? -12.186 -1.189 2.031 1.00 56.22 134 ASP A N 1
ATOM 1065 C CA . ASP A 1 134 ? -13.139 -0.636 3.013 1.00 56.22 134 ASP A CA 1
ATOM 1066 C C . ASP A 1 134 ? -13.955 -1.751 3.680 1.00 56.22 134 ASP A C 1
ATOM 1068 O O . ASP A 1 134 ? -14.273 -1.681 4.866 1.00 56.22 134 ASP A O 1
ATOM 1072 N N . LYS A 1 135 ? -14.221 -2.848 2.954 1.00 56.28 135 LYS A N 1
ATOM 1073 C CA . LYS A 1 135 ? -14.743 -4.076 3.559 1.00 56.28 135 LYS A CA 1
ATOM 1074 C C . LYS A 1 135 ? -13.661 -4.712 4.433 1.00 56.28 135 LYS A C 1
ATOM 1076 O O . LYS A 1 135 ? -13.930 -4.940 5.608 1.00 56.28 135 LYS A O 1
ATOM 1081 N N . LEU A 1 136 ? -12.438 -4.908 3.920 1.00 57.03 136 LEU A N 1
ATOM 1082 C CA . LEU A 1 136 ? -11.289 -5.478 4.656 1.00 57.03 136 LEU A CA 1
ATOM 1083 C C . LEU A 1 136 ? -11.039 -4.825 6.028 1.00 57.03 136 LEU A C 1
ATOM 1085 O O . LEU A 1 136 ? -10.997 -5.525 7.036 1.00 57.03 136 LEU A O 1
ATOM 1089 N N . THR A 1 137 ? -10.928 -3.502 6.105 1.00 59.62 137 THR A N 1
ATOM 1090 C CA . THR A 1 137 ? -10.628 -2.774 7.348 1.00 59.62 137 THR A CA 1
ATOM 1091 C C . THR A 1 137 ? -11.855 -2.574 8.238 1.00 59.62 137 THR A C 1
ATOM 1093 O O . THR A 1 137 ? -11.701 -2.515 9.458 1.00 59.62 137 THR A O 1
ATOM 1096 N N . SER A 1 138 ? -13.080 -2.576 7.688 1.00 65.38 138 SER A N 1
ATOM 1097 C CA . SER A 1 138 ? -14.317 -2.552 8.494 1.00 65.38 138 SER A CA 1
ATOM 1098 C C . SER A 1 138 ? -14.490 -3.781 9.391 1.00 65.38 138 SER A C 1
ATOM 1100 O O . SER A 1 138 ? -15.221 -3.729 10.382 1.00 65.38 138 SER A O 1
ATOM 1102 N N . ALA A 1 139 ? -13.801 -4.882 9.081 1.00 68.25 139 ALA A N 1
ATOM 1103 C CA . ALA A 1 139 ? -13.799 -6.068 9.922 1.00 68.25 139 ALA A CA 1
ATOM 1104 C C . ALA A 1 139 ? -12.901 -5.918 11.155 1.00 68.25 139 ALA A C 1
ATOM 1106 O O . ALA A 1 139 ? -13.154 -6.596 12.148 1.00 68.25 139 ALA A O 1
ATOM 1107 N N . ILE A 1 140 ? -11.908 -5.016 11.145 1.00 74.25 140 ILE A N 1
ATOM 1108 C CA . ILE A 1 140 ? -10.940 -4.862 12.243 1.00 74.25 140 ILE A CA 1
ATOM 1109 C C . ILE A 1 140 ? -11.639 -4.574 13.578 1.00 74.25 140 ILE A C 1
ATOM 1111 O O . ILE A 1 140 ? -11.357 -5.302 14.522 1.00 74.25 140 ILE A O 1
ATOM 1115 N N . PRO A 1 141 ? -12.596 -3.629 13.698 1.00 69.62 141 PRO A N 1
ATOM 1116 C CA . PRO A 1 141 ? -13.327 -3.432 14.951 1.00 69.62 141 PRO A CA 1
ATOM 1117 C C . PRO A 1 141 ? -14.067 -4.687 15.422 1.00 69.62 141 PRO A C 1
ATOM 1119 O O . PRO A 1 141 ? -14.098 -4.974 16.614 1.00 69.62 141 PRO A O 1
ATOM 1122 N N . ARG A 1 142 ? -14.638 -5.466 14.494 1.00 76.31 142 ARG A N 1
ATOM 1123 C CA . ARG A 1 142 ? -15.366 -6.699 14.819 1.00 76.31 142 ARG A CA 1
ATOM 1124 C C . ARG A 1 142 ? -14.421 -7.806 15.283 1.00 76.31 142 ARG A C 1
ATOM 1126 O O . ARG A 1 142 ? -14.719 -8.473 16.266 1.00 76.31 142 ARG A O 1
ATOM 1133 N N . ILE A 1 143 ? -13.290 -7.983 14.607 1.00 81.75 143 ILE A N 1
ATOM 1134 C CA . ILE A 1 143 ? -12.262 -8.964 14.971 1.00 81.75 143 ILE A CA 1
ATOM 1135 C C . ILE A 1 143 ? -11.598 -8.561 16.295 1.00 81.75 143 ILE A C 1
ATOM 1137 O O . ILE A 1 143 ? -11.426 -9.387 17.182 1.00 81.75 143 ILE A O 1
ATOM 1141 N N . ALA A 1 144 ? -11.285 -7.278 16.468 1.00 77.69 144 ALA A N 1
ATOM 1142 C CA . ALA A 1 144 ? -10.651 -6.763 17.674 1.00 77.69 144 ALA A CA 1
ATOM 1143 C C . ALA A 1 144 ? -11.603 -6.690 18.880 1.00 77.69 144 ALA A C 1
ATOM 1145 O O . ALA A 1 144 ? -11.133 -6.563 20.006 1.00 77.69 144 ALA A O 1
ATOM 1146 N N . SER A 1 145 ? -12.920 -6.795 18.667 1.00 78.06 145 SER A N 1
ATOM 1147 C CA . SER A 1 145 ? -13.917 -6.900 19.743 1.00 78.06 145 SER A CA 1
ATOM 1148 C C . SER A 1 145 ? -14.047 -8.306 20.339 1.00 78.06 145 SER A C 1
ATOM 1150 O O . SER A 1 145 ? -14.804 -8.499 21.293 1.00 78.06 145 SER A O 1
ATOM 1152 N N . GLU A 1 146 ? -13.332 -9.295 19.794 1.00 87.50 146 GLU A N 1
ATOM 1153 C CA . GLU A 1 146 ? -13.326 -10.640 20.357 1.00 87.50 146 GLU A CA 1
ATOM 1154 C C . GLU A 1 146 ? -12.747 -10.657 21.772 1.00 87.50 146 GLU A C 1
ATOM 1156 O O . GLU A 1 146 ? -11.771 -9.984 22.100 1.00 87.50 146 GLU A O 1
ATOM 1161 N N . SER A 1 147 ? -13.369 -11.467 22.626 1.00 80.75 147 SER A N 1
ATOM 1162 C CA . SER A 1 147 ? -13.081 -11.495 24.065 1.00 80.75 147 SER A CA 1
ATOM 1163 C C . SER A 1 147 ? -11.801 -12.257 24.412 1.00 80.75 147 SER A C 1
ATOM 1165 O O . SER A 1 147 ? -11.357 -12.218 25.556 1.00 80.75 147 SER A O 1
ATOM 1167 N N . THR A 1 148 ? -11.250 -13.007 23.456 1.00 90.00 148 THR A N 1
ATOM 1168 C CA . THR A 1 148 ? -10.110 -13.907 23.659 1.00 90.00 148 THR A CA 1
ATOM 1169 C C . THR A 1 148 ? -9.125 -13.787 22.509 1.00 90.00 148 THR A C 1
ATOM 1171 O O . THR A 1 148 ? -9.529 -13.617 21.360 1.00 90.00 148 THR A O 1
ATOM 1174 N N . GLU A 1 149 ? -7.838 -13.936 22.814 1.00 90.56 149 GLU A N 1
ATOM 1175 C CA . GLU A 1 149 ? -6.761 -13.926 21.819 1.00 90.56 149 GLU A CA 1
ATOM 1176 C C . GLU A 1 149 ? -6.971 -14.991 20.730 1.00 90.56 149 GLU A C 1
ATOM 1178 O O . GLU A 1 149 ? -6.844 -14.693 19.543 1.00 90.56 149 GLU A O 1
ATOM 1183 N N . ASP A 1 150 ? -7.366 -16.208 21.109 1.00 90.88 150 ASP A N 1
ATOM 1184 C CA . ASP A 1 150 ? -7.645 -17.281 20.148 1.00 90.88 150 ASP A CA 1
ATOM 1185 C C . ASP A 1 150 ? -8.832 -16.945 19.235 1.00 90.88 150 ASP A C 1
ATOM 1187 O O . ASP A 1 150 ? -8.799 -17.243 18.038 1.00 90.88 150 ASP A O 1
ATOM 1191 N N . GLY A 1 151 ? -9.856 -16.267 19.766 1.00 88.81 151 GLY A N 1
ATOM 1192 C CA . GLY A 1 151 ? -10.987 -15.768 18.983 1.00 88.81 151 GLY A CA 1
ATOM 1193 C C . GLY A 1 151 ? -10.567 -14.715 17.956 1.00 88.81 151 GLY A C 1
ATOM 1194 O O . GLY A 1 151 ? -10.964 -14.803 16.792 1.00 88.81 151 GLY A O 1
ATOM 1195 N N . VAL A 1 152 ? -9.705 -13.771 18.358 1.00 89.38 152 VAL A N 1
ATOM 1196 C CA . VAL A 1 152 ? -9.115 -12.764 17.457 1.00 89.38 152 VAL A CA 1
ATOM 1197 C C . VAL A 1 152 ? -8.349 -13.455 16.322 1.00 89.38 152 VAL A C 1
ATOM 1199 O O . VAL A 1 152 ? -8.573 -13.141 15.150 1.00 89.38 152 VAL A O 1
ATOM 1202 N N . LYS A 1 153 ? -7.485 -14.431 16.640 1.00 92.44 153 LYS A N 1
ATOM 1203 C CA . LYS A 1 153 ? -6.689 -15.173 15.643 1.00 92.44 153 LYS A CA 1
ATOM 1204 C C . LYS A 1 153 ? -7.565 -15.949 14.664 1.00 92.44 153 LYS A C 1
ATOM 1206 O O . LYS A 1 153 ? -7.408 -15.785 13.455 1.00 92.44 153 LYS A O 1
ATOM 1211 N N . CYS A 1 154 ? -8.511 -16.745 15.167 1.00 91.69 154 CYS A N 1
ATOM 1212 C CA . CYS A 1 154 ? -9.391 -17.554 14.321 1.00 91.69 154 CYS A CA 1
ATOM 1213 C C . CYS A 1 154 ? -10.187 -16.677 13.353 1.00 91.69 154 CYS A C 1
ATOM 1215 O O . CYS A 1 154 ? -10.163 -16.923 12.149 1.00 91.69 154 CYS A O 1
ATOM 1217 N N . LYS A 1 155 ? -10.810 -15.598 13.849 1.00 87.94 155 LYS A N 1
ATOM 1218 C CA . LYS A 1 155 ? -11.567 -14.679 12.989 1.00 87.94 155 LYS A CA 1
ATOM 1219 C C . LYS A 1 155 ? -10.696 -13.935 11.990 1.00 87.94 155 LYS A C 1
ATOM 1221 O O . LYS A 1 155 ? -11.155 -13.677 10.884 1.00 87.94 155 LYS A O 1
ATOM 1226 N N . THR A 1 156 ? -9.460 -13.599 12.357 1.00 90.00 156 THR A N 1
ATOM 1227 C CA . THR A 1 156 ? -8.505 -12.993 11.421 1.00 90.00 156 THR A CA 1
ATOM 1228 C C . THR A 1 156 ? -8.244 -13.935 10.248 1.00 90.00 156 THR A C 1
ATOM 1230 O O . THR A 1 156 ? -8.382 -13.529 9.099 1.00 90.00 156 THR A O 1
ATOM 1233 N N . ILE A 1 157 ? -7.949 -15.207 10.521 1.00 91.50 157 ILE A N 1
ATOM 1234 C CA . ILE A 1 157 ? -7.670 -16.205 9.479 1.00 91.50 157 ILE A CA 1
ATOM 1235 C C . ILE A 1 157 ? -8.916 -16.485 8.627 1.00 91.50 157 ILE A C 1
ATOM 1237 O O . ILE A 1 157 ? -8.836 -16.434 7.401 1.00 91.50 157 ILE A O 1
ATOM 1241 N N . GLU A 1 158 ? -10.076 -16.724 9.251 1.00 89.62 158 GLU A N 1
ATOM 1242 C CA . GLU A 1 158 ? -11.358 -16.919 8.547 1.00 89.62 158 GLU A CA 1
ATOM 1243 C C . GLU A 1 158 ? -11.685 -15.754 7.608 1.00 89.62 158 GLU A C 1
ATOM 1245 O O . GLU A 1 158 ? -12.269 -15.938 6.538 1.00 89.62 158 GLU A O 1
ATOM 1250 N N . TYR A 1 159 ? -11.314 -14.543 8.018 1.00 85.81 159 TYR A N 1
ATOM 1251 C CA . TYR A 1 159 ? -11.509 -13.352 7.221 1.00 85.81 159 TYR A CA 1
ATOM 1252 C C . TYR A 1 159 ? -10.544 -13.287 6.035 1.00 85.81 159 TYR A C 1
ATOM 1254 O O . TYR A 1 159 ? -10.984 -13.097 4.904 1.00 85.81 159 TYR A O 1
ATOM 1262 N N . LEU A 1 160 ? -9.246 -13.510 6.268 1.00 86.50 160 LEU A N 1
ATOM 1263 C CA . LEU A 1 160 ? -8.205 -13.475 5.232 1.00 86.50 160 LEU A CA 1
ATOM 1264 C C . LEU A 1 160 ? -8.406 -14.532 4.139 1.00 86.50 160 LEU A C 1
ATOM 1266 O O . LEU A 1 160 ? -8.096 -14.269 2.978 1.00 86.50 160 LEU A O 1
ATOM 1270 N N . GLN A 1 161 ? -8.984 -15.690 4.478 1.00 88.06 161 GLN A N 1
ATOM 1271 C CA . GLN A 1 161 ? -9.318 -16.757 3.523 1.00 88.06 161 GLN A CA 1
ATOM 1272 C C . GLN A 1 161 ? -10.242 -16.307 2.381 1.00 88.06 161 GLN A C 1
ATOM 1274 O O . GLN A 1 161 ? -10.282 -16.954 1.336 1.00 88.06 161 GLN A O 1
ATOM 1279 N N . GLN A 1 162 ? -10.990 -15.217 2.562 1.00 83.50 162 GLN A N 1
ATOM 1280 C CA . GLN A 1 162 ? -11.936 -14.707 1.565 1.00 83.50 162 GLN A CA 1
ATOM 1281 C C . GLN A 1 162 ? -11.264 -13.849 0.481 1.00 83.50 162 GLN A C 1
ATOM 1283 O O . GLN A 1 162 ? -11.937 -13.407 -0.451 1.00 83.50 162 GLN A O 1
ATOM 1288 N N . TYR A 1 163 ? -9.957 -13.605 0.602 1.00 79.62 163 TYR A N 1
ATOM 1289 C CA . TYR A 1 163 ? -9.215 -12.644 -0.205 1.00 79.62 163 TYR A CA 1
ATOM 1290 C C . TYR A 1 163 ? -7.986 -13.276 -0.858 1.00 79.62 163 TYR A C 1
ATOM 1292 O O . TYR A 1 163 ? -7.423 -14.245 -0.348 1.00 79.62 163 TYR A O 1
ATOM 1300 N N . ASP A 1 164 ? -7.558 -12.712 -1.987 1.00 79.38 164 ASP A N 1
ATOM 1301 C CA . ASP A 1 164 ? -6.311 -13.098 -2.647 1.00 79.38 164 ASP A CA 1
ATOM 1302 C C . ASP A 1 164 ? -5.069 -12.603 -1.881 1.00 79.38 164 ASP A C 1
ATOM 1304 O O . ASP A 1 164 ? -5.151 -11.766 -0.980 1.00 79.38 164 ASP A O 1
ATOM 1308 N N . ILE A 1 165 ? -3.900 -13.143 -2.240 1.00 77.62 165 ILE A N 1
ATOM 1309 C CA . ILE A 1 165 ? -2.621 -12.855 -1.570 1.00 77.62 165 ILE A CA 1
ATOM 1310 C C . ILE A 1 165 ? -2.306 -11.351 -1.594 1.00 77.62 165 ILE A C 1
ATOM 1312 O O . ILE A 1 165 ? -1.899 -10.783 -0.581 1.00 77.62 165 ILE A O 1
ATOM 1316 N N . GLU A 1 166 ? -2.540 -10.676 -2.723 1.00 72.88 166 GLU A N 1
ATOM 1317 C CA . GLU A 1 166 ? -2.309 -9.231 -2.844 1.00 72.88 166 GLU A CA 1
ATOM 1318 C C . GLU A 1 166 ? -3.169 -8.435 -1.851 1.00 72.88 166 GLU A C 1
ATOM 1320 O O . GLU A 1 166 ? -2.665 -7.560 -1.142 1.00 72.88 166 GLU A O 1
ATOM 1325 N N . SER A 1 167 ? -4.453 -8.773 -1.734 1.00 74.62 167 SER A N 1
ATOM 1326 C CA . SER A 1 167 ? -5.378 -8.126 -0.800 1.00 74.62 167 SER A CA 1
ATOM 1327 C C . SER A 1 167 ? -5.025 -8.393 0.665 1.00 74.62 167 SER A C 1
ATOM 1329 O O . SER A 1 167 ? -5.217 -7.516 1.510 1.00 74.62 167 SER A O 1
ATOM 1331 N N . GLN A 1 168 ? -4.467 -9.566 0.981 1.00 81.00 168 GLN A N 1
ATOM 1332 C CA . GLN A 1 168 ? -3.982 -9.892 2.327 1.00 81.00 168 GLN A CA 1
ATOM 1333 C C . GLN A 1 168 ? -2.770 -9.026 2.711 1.00 81.00 168 GLN A C 1
ATOM 1335 O O . GLN A 1 168 ? -2.733 -8.463 3.809 1.00 81.00 168 GLN A O 1
ATOM 1340 N N . HIS A 1 169 ? -1.812 -8.838 1.796 1.00 76.12 169 HIS A N 1
ATOM 1341 C CA . HIS A 1 169 ? -0.686 -7.920 2.009 1.00 76.12 169 HIS A CA 1
ATOM 1342 C C . HIS A 1 169 ? -1.150 -6.473 2.208 1.00 76.12 169 HIS A C 1
ATOM 1344 O O . HIS A 1 169 ? -0.626 -5.764 3.072 1.00 76.12 169 HIS A O 1
ATOM 1350 N N . LEU A 1 170 ? -2.154 -6.040 1.442 1.00 70.12 170 LEU A N 1
ATOM 1351 C CA . LEU A 1 170 ? -2.744 -4.712 1.593 1.00 70.12 170 LEU A CA 1
ATOM 1352 C C . LEU A 1 170 ? -3.439 -4.551 2.952 1.00 70.12 170 LEU A C 1
ATOM 1354 O O . LEU A 1 170 ? -3.216 -3.545 3.623 1.00 70.12 170 LEU A O 1
ATOM 1358 N N . PHE A 1 171 ? -4.195 -5.555 3.409 1.00 78.25 171 PHE A N 1
ATOM 1359 C CA . PHE A 1 171 ? -4.801 -5.564 4.744 1.00 78.25 171 PHE A CA 1
ATOM 1360 C C . PHE A 1 171 ? -3.753 -5.412 5.854 1.00 78.25 171 PHE A C 1
ATOM 1362 O O . PHE A 1 171 ? -3.903 -4.553 6.727 1.00 78.25 171 PHE A O 1
ATOM 1369 N N . LEU A 1 172 ? -2.661 -6.181 5.786 1.00 83.56 172 LEU A N 1
ATOM 1370 C CA . LEU A 1 172 ? -1.554 -6.082 6.738 1.00 83.56 172 LEU A CA 1
ATOM 1371 C C . LEU A 1 172 ? -0.940 -4.674 6.757 1.00 83.56 172 LEU A C 1
ATOM 1373 O O . LEU A 1 172 ? -0.655 -4.117 7.820 1.00 83.56 172 LEU A O 1
ATOM 1377 N N . HIS A 1 173 ? -0.737 -4.081 5.580 1.00 75.88 173 HIS A N 1
ATOM 1378 C CA . HIS A 1 173 ? -0.166 -2.744 5.471 1.00 75.88 173 HIS A CA 1
ATOM 1379 C C . HIS A 1 173 ? -1.095 -1.672 6.061 1.00 75.88 173 HIS A C 1
ATOM 1381 O O . HIS A 1 173 ? -0.656 -0.838 6.859 1.00 75.88 173 HIS A O 1
ATOM 1387 N N . SER A 1 174 ? -2.388 -1.725 5.728 1.00 70.81 174 SER A N 1
ATOM 1388 C CA . SER A 1 174 ? -3.410 -0.832 6.281 1.00 70.81 174 SER A CA 1
ATOM 1389 C C . SER A 1 174 ? -3.521 -0.954 7.803 1.00 70.81 174 SER A C 1
ATOM 1391 O O . SER A 1 174 ? -3.647 0.063 8.490 1.00 70.81 174 SER A O 1
ATOM 1393 N N . LEU A 1 175 ? -3.413 -2.169 8.349 1.00 80.88 175 LEU A N 1
ATOM 1394 C CA . LEU A 1 175 ? -3.427 -2.409 9.792 1.00 80.88 175 LEU A CA 1
ATOM 1395 C C . LEU A 1 175 ? -2.231 -1.750 10.496 1.00 80.88 175 LEU A C 1
ATOM 1397 O O . LEU A 1 175 ? -2.435 -1.007 11.457 1.00 80.88 175 LEU A O 1
ATOM 1401 N N . ARG A 1 176 ? -1.010 -1.924 9.969 1.00 80.69 176 ARG A N 1
ATOM 1402 C CA . ARG A 1 176 ? 0.221 -1.295 10.497 1.00 80.69 176 ARG A CA 1
ATOM 1403 C C . ARG A 1 176 ? 0.132 0.220 10.543 1.00 80.69 176 ARG A C 1
ATOM 1405 O O . ARG A 1 176 ? 0.521 0.875 11.513 1.00 80.69 176 ARG A O 1
ATOM 1412 N N . ILE A 1 177 ? -0.417 0.787 9.481 1.00 69.94 177 ILE A N 1
ATOM 1413 C CA . ILE A 1 177 ? -0.707 2.210 9.383 1.00 69.94 177 ILE A CA 1
ATOM 1414 C C . ILE A 1 177 ? -1.698 2.648 10.471 1.00 69.94 177 ILE A C 1
ATOM 1416 O O . ILE A 1 177 ? -1.458 3.647 11.160 1.00 69.94 177 ILE A O 1
ATOM 1420 N N . MET A 1 178 ? -2.794 1.904 10.640 1.00 70.25 178 MET A N 1
ATOM 1421 C CA . MET A 1 178 ? -3.839 2.207 11.616 1.00 70.25 178 MET A CA 1
ATOM 1422 C C . MET A 1 178 ? -3.287 2.140 13.044 1.00 70.25 178 MET A C 1
ATOM 1424 O O . MET A 1 178 ? -3.482 3.082 13.814 1.00 70.25 178 MET A O 1
ATOM 1428 N N . GLN A 1 179 ? -2.506 1.104 13.368 1.00 73.81 179 GLN A N 1
ATOM 1429 C CA . GLN A 1 179 ? -1.805 0.968 14.648 1.00 73.81 179 GLN A CA 1
ATOM 1430 C C . GLN A 1 179 ? -0.859 2.147 14.902 1.00 73.81 179 GLN A C 1
ATOM 1432 O O . GLN A 1 179 ? -0.862 2.708 15.998 1.00 73.81 179 GLN A O 1
ATOM 1437 N N . LYS A 1 180 ? -0.074 2.575 13.901 1.00 74.44 180 LYS A N 1
ATOM 1438 C CA . LYS A 1 180 ? 0.842 3.723 14.034 1.00 74.44 180 LYS A CA 1
ATOM 1439 C C . LYS A 1 180 ? 0.088 5.011 14.380 1.00 74.44 180 LYS A C 1
ATOM 1441 O O . LYS A 1 180 ? 0.518 5.757 15.262 1.00 74.44 180 LYS A O 1
ATOM 1446 N N . GLN A 1 181 ? -1.041 5.272 13.720 1.00 61.00 181 GLN A N 1
ATOM 1447 C CA . GLN A 1 181 ? -1.864 6.456 13.996 1.00 61.00 181 GLN A CA 1
ATOM 1448 C C . GLN A 1 181 ? -2.582 6.364 15.347 1.00 61.00 181 GLN A C 1
ATOM 1450 O O . GLN A 1 181 ? -2.627 7.352 16.085 1.00 61.00 181 GLN A O 1
ATOM 1455 N N . MET A 1 182 ? -3.088 5.183 15.706 1.00 64.31 182 MET A N 1
ATOM 1456 C CA . MET A 1 182 ? -3.718 4.951 17.003 1.00 64.31 182 MET A CA 1
ATOM 1457 C C . MET A 1 182 ? -2.736 5.084 18.165 1.00 64.31 182 MET A C 1
ATOM 1459 O O . MET A 1 182 ? -3.058 5.755 19.140 1.00 64.31 182 MET A O 1
ATOM 1463 N N . ASN A 1 183 ? -1.521 4.547 18.047 1.00 68.69 183 ASN A N 1
ATOM 1464 C CA . ASN A 1 183 ? -0.470 4.752 19.045 1.00 68.69 183 ASN A CA 1
ATOM 1465 C C . ASN A 1 183 ? -0.094 6.234 19.187 1.00 68.69 183 ASN A C 1
ATOM 1467 O O . ASN A 1 183 ? 0.178 6.691 20.289 1.00 68.69 183 ASN A O 1
ATOM 1471 N N . LYS A 1 184 ? -0.116 7.025 18.106 1.00 65.25 184 LYS A N 1
ATOM 1472 C CA . LYS A 1 184 ? 0.191 8.463 18.199 1.00 65.25 184 LYS A CA 1
ATOM 1473 C C . LYS A 1 184 ? -0.927 9.268 18.879 1.00 65.25 184 LYS A C 1
ATOM 1475 O O . LYS A 1 184 ? -0.631 10.235 19.574 1.00 65.25 184 LYS A O 1
ATOM 1480 N N . ARG A 1 185 ? -2.199 8.922 18.642 1.00 56.38 185 ARG A N 1
ATOM 1481 C CA . ARG A 1 185 ? -3.358 9.761 19.021 1.00 56.38 185 ARG A CA 1
ATOM 1482 C C . ARG A 1 185 ? -4.179 9.241 20.202 1.00 56.38 185 ARG A C 1
ATOM 1484 O O . ARG A 1 185 ? -4.786 10.043 20.903 1.00 56.38 185 ARG A O 1
ATOM 1491 N N . TYR A 1 186 ? -4.220 7.929 20.409 1.00 53.56 186 TYR A N 1
ATOM 1492 C CA . TYR A 1 186 ? -5.210 7.262 21.261 1.00 53.56 186 TYR A CA 1
ATOM 1493 C C . TYR A 1 186 ? -4.612 6.189 22.184 1.00 53.56 186 TYR A C 1
ATOM 1495 O O . TYR A 1 186 ? -5.359 5.416 22.776 1.00 53.56 186 TYR A O 1
ATOM 1503 N N . GLN A 1 187 ? -3.284 6.158 22.362 1.00 57.56 187 GLN A N 1
ATOM 1504 C CA . GLN A 1 187 ? -2.582 5.146 23.171 1.00 57.56 187 GLN A CA 1
ATOM 1505 C C . GLN A 1 187 ? -3.148 4.971 24.589 1.00 57.56 187 GLN A C 1
ATOM 1507 O O . GLN A 1 187 ? -3.109 3.878 25.143 1.00 57.56 187 GLN A O 1
ATOM 1512 N N . GLN A 1 188 ? -3.678 6.045 25.178 1.00 61.16 188 GLN A N 1
ATOM 1513 C CA . GLN A 1 188 ? -4.208 6.048 26.544 1.00 61.16 188 GLN A CA 1
ATOM 1514 C C . GLN A 1 188 ? -5.709 5.734 26.639 1.00 61.16 188 GLN A C 1
ATOM 1516 O O . GLN A 1 188 ? -6.214 5.578 27.746 1.00 61.16 188 GLN A O 1
ATOM 1521 N N . LEU A 1 189 ? -6.429 5.673 25.514 1.00 55.59 189 LEU A N 1
ATOM 1522 C CA . LEU A 1 189 ? -7.887 5.519 25.508 1.00 55.59 189 LEU A CA 1
ATOM 1523 C C . LEU A 1 189 ? -8.327 4.058 25.562 1.00 55.59 189 LEU A C 1
ATOM 1525 O O . LEU A 1 189 ? -9.261 3.749 26.294 1.00 55.59 189 LEU A O 1
ATOM 1529 N N . ASP A 1 190 ? -7.658 3.171 24.822 1.00 66.88 190 ASP A N 1
ATOM 1530 C CA . ASP A 1 190 ? -7.991 1.745 24.827 1.00 66.88 190 ASP A CA 1
ATOM 1531 C C . ASP A 1 190 ? -6.759 0.855 24.556 1.00 66.88 190 ASP A C 1
ATOM 1533 O O . ASP A 1 190 ? -6.452 0.514 23.408 1.00 66.88 190 ASP A O 1
ATOM 1537 N N . PRO A 1 191 ? -6.029 0.460 25.617 1.00 74.62 191 PRO A N 1
ATOM 1538 C CA . PRO A 1 191 ? -4.885 -0.445 25.505 1.00 74.62 191 PRO A CA 1
ATOM 1539 C C . PRO A 1 191 ? -5.267 -1.848 25.015 1.00 74.62 191 PRO A C 1
ATOM 1541 O O . PRO A 1 191 ? -4.442 -2.531 24.409 1.00 74.62 191 PRO A O 1
ATOM 1544 N N . SER A 1 192 ? -6.505 -2.283 25.274 1.00 77.38 192 SER A N 1
ATOM 1545 C CA . SER A 1 192 ? -6.981 -3.621 24.913 1.00 77.38 192 SER A CA 1
ATOM 1546 C C . SER A 1 192 ? -7.221 -3.748 23.410 1.00 77.38 192 SER A C 1
ATOM 1548 O O . SER A 1 192 ? -6.838 -4.747 22.801 1.00 77.38 192 SER A O 1
ATOM 1550 N N . LEU A 1 193 ? -7.732 -2.685 22.786 1.00 75.69 193 LEU A N 1
ATOM 1551 C CA . LEU A 1 193 ? -7.876 -2.597 21.338 1.00 75.69 193 LEU A CA 1
ATOM 1552 C C . LEU A 1 193 ? -6.515 -2.649 20.630 1.00 75.69 193 LEU A C 1
ATOM 1554 O O . LEU A 1 193 ? -6.350 -3.405 19.676 1.00 75.69 193 LEU A O 1
ATOM 1558 N N . LEU A 1 194 ? -5.522 -1.894 21.115 1.00 77.06 194 LEU A N 1
ATOM 1559 C CA . LEU A 1 194 ? -4.159 -1.921 20.562 1.00 77.06 194 LEU A CA 1
ATOM 1560 C C . LEU A 1 194 ? -3.514 -3.307 20.682 1.00 77.06 194 LEU A C 1
ATOM 1562 O O . LEU A 1 194 ? -2.868 -3.766 19.741 1.00 77.06 194 LEU A O 1
ATOM 1566 N N . PHE A 1 195 ? -3.715 -3.984 21.814 1.00 85.88 195 PHE A N 1
ATOM 1567 C CA . PHE A 1 195 ? -3.260 -5.358 22.008 1.00 85.88 195 PHE A CA 1
ATOM 1568 C C . PHE A 1 195 ? -3.898 -6.316 20.989 1.00 85.88 195 PHE A C 1
ATOM 1570 O O . PHE A 1 195 ? -3.178 -7.028 20.288 1.00 85.88 195 PHE A O 1
ATOM 1577 N N . ASN A 1 196 ? -5.223 -6.268 20.826 1.00 82.94 196 ASN A N 1
ATOM 1578 C CA . ASN A 1 196 ? -5.932 -7.109 19.860 1.00 82.94 196 ASN A CA 1
ATOM 1579 C C . ASN A 1 196 ? -5.534 -6.799 18.409 1.00 82.94 196 ASN A C 1
ATOM 1581 O O . ASN A 1 196 ? -5.404 -7.716 17.605 1.00 82.94 196 ASN A O 1
ATOM 1585 N N . MET A 1 197 ? -5.258 -5.538 18.066 1.00 83.19 197 MET A N 1
ATOM 1586 C CA . MET A 1 197 ? -4.733 -5.179 16.743 1.00 83.19 197 MET A CA 1
ATOM 1587 C C . MET A 1 197 ? -3.350 -5.777 16.468 1.00 83.19 197 MET A C 1
ATOM 1589 O O . MET A 1 197 ? -3.113 -6.235 15.353 1.00 83.19 197 MET A O 1
ATOM 1593 N N . ASN A 1 198 ? -2.462 -5.832 17.466 1.00 89.56 198 ASN A N 1
ATOM 1594 C CA . ASN A 1 198 ? -1.161 -6.494 17.316 1.00 89.56 198 ASN A CA 1
ATOM 1595 C C . ASN A 1 198 ? -1.318 -8.005 17.095 1.00 89.56 198 ASN A C 1
ATOM 1597 O O . ASN A 1 198 ? -0.589 -8.587 16.295 1.00 89.56 198 ASN A O 1
ATOM 1601 N N . ILE A 1 199 ? -2.299 -8.637 17.749 1.00 91.38 199 ILE A N 1
ATOM 1602 C CA . ILE A 1 199 ? -2.625 -10.049 17.504 1.00 91.38 199 ILE A CA 1
ATOM 1603 C C . ILE A 1 199 ? -3.107 -10.251 16.062 1.00 91.38 199 ILE A C 1
ATOM 1605 O O . ILE A 1 199 ? -2.651 -11.184 15.403 1.00 91.38 199 ILE A O 1
ATOM 1609 N N . ILE A 1 200 ? -3.987 -9.376 15.556 1.00 89.00 200 ILE A N 1
ATOM 1610 C CA . ILE A 1 200 ? -4.445 -9.416 14.155 1.00 89.00 200 ILE A CA 1
ATOM 1611 C C . ILE A 1 200 ? -3.244 -9.285 13.211 1.00 89.00 200 ILE A C 1
ATOM 1613 O O . ILE A 1 200 ? -3.130 -10.046 12.251 1.00 89.00 200 ILE A O 1
ATOM 1617 N N . GLU A 1 201 ? -2.326 -8.356 13.485 1.00 90.75 201 GLU A N 1
ATOM 1618 C CA . GLU A 1 201 ? -1.132 -8.139 12.663 1.00 90.75 201 GLU A CA 1
ATOM 1619 C C . GLU A 1 201 ? -0.251 -9.385 12.618 1.00 90.75 201 GLU A C 1
ATOM 1621 O O . GLU A 1 201 ? 0.189 -9.800 11.544 1.00 90.75 201 GLU A O 1
ATOM 1626 N N . GLN A 1 202 ? -0.010 -9.999 13.773 1.00 92.62 202 GLN A N 1
ATOM 1627 C CA . GLN A 1 202 ? 0.821 -11.188 13.865 1.00 92.62 202 GLN A CA 1
ATOM 1628 C C . GLN A 1 202 ? 0.169 -12.380 13.161 1.00 92.62 202 GLN A C 1
ATOM 1630 O O . GLN A 1 202 ? 0.799 -12.985 12.302 1.00 92.62 202 GLN A O 1
ATOM 1635 N N . ALA A 1 203 ? -1.119 -12.630 13.409 1.00 91.75 203 ALA A N 1
ATOM 1636 C CA . ALA A 1 203 ? -1.868 -13.683 12.727 1.00 91.75 203 ALA A CA 1
ATOM 1637 C C . ALA A 1 203 ? -1.904 -13.486 11.202 1.00 91.75 203 ALA A C 1
ATOM 1639 O O . ALA A 1 203 ? -1.841 -14.450 10.447 1.00 91.75 203 ALA A O 1
ATOM 1640 N N . THR A 1 204 ? -1.974 -12.235 10.743 1.00 88.69 204 THR A N 1
ATOM 1641 C CA . THR A 1 204 ? -1.924 -11.911 9.313 1.00 88.69 204 THR A CA 1
ATOM 1642 C C . THR A 1 204 ? -0.539 -12.180 8.725 1.00 88.69 204 THR A C 1
ATOM 1644 O O . THR A 1 204 ? -0.447 -12.763 7.650 1.00 88.69 204 THR A O 1
ATOM 1647 N N . ASN A 1 205 ? 0.542 -11.795 9.417 1.00 90.38 205 ASN A N 1
ATOM 1648 C CA . ASN A 1 205 ? 1.903 -12.120 8.973 1.00 90.38 205 ASN A CA 1
ATOM 1649 C C . ASN A 1 205 ? 2.132 -13.634 8.917 1.00 90.38 205 ASN A C 1
ATOM 1651 O O . ASN A 1 205 ? 2.710 -14.106 7.944 1.00 90.38 205 ASN A O 1
ATOM 1655 N N . ASP A 1 206 ? 1.679 -14.373 9.929 1.00 91.31 206 ASP A N 1
ATOM 1656 C CA . ASP A 1 206 ? 1.848 -15.828 10.012 1.00 91.31 206 ASP A CA 1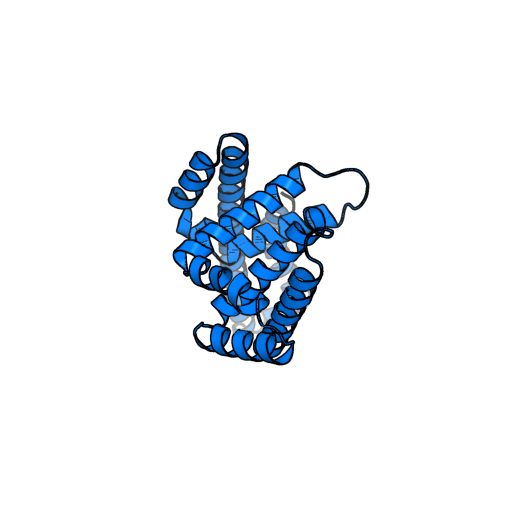
ATOM 1657 C C . ASP A 1 206 ? 1.030 -16.573 8.946 1.00 91.31 206 ASP A C 1
ATOM 1659 O O . ASP A 1 206 ? 1.374 -17.685 8.572 1.00 91.31 206 ASP A O 1
ATOM 1663 N N . TYR A 1 207 ? -0.073 -15.987 8.472 1.00 89.88 207 TYR A N 1
ATOM 1664 C CA . TYR A 1 207 ? -0.905 -16.578 7.423 1.00 89.88 207 TYR A CA 1
ATOM 1665 C C . TYR A 1 207 ? -0.348 -16.338 6.012 1.00 89.88 207 TYR A C 1
ATOM 1667 O O . TYR A 1 207 ? -0.524 -17.171 5.126 1.00 89.88 207 TYR A O 1
ATOM 1675 N N . ILE A 1 208 ? 0.279 -15.180 5.795 1.00 85.69 208 ILE A N 1
ATOM 1676 C CA . ILE A 1 208 ? 0.842 -14.780 4.498 1.00 85.69 208 ILE A CA 1
ATOM 1677 C C . ILE A 1 208 ? 2.177 -15.490 4.210 1.00 85.69 208 ILE A C 1
ATOM 1679 O O . ILE A 1 208 ? 2.466 -15.769 3.045 1.00 85.69 208 ILE A O 1
ATOM 1683 N N . ASN A 1 209 ? 2.995 -15.727 5.244 1.00 82.06 209 ASN A N 1
ATOM 1684 C CA . ASN A 1 209 ? 4.331 -16.335 5.134 1.00 82.06 209 ASN A CA 1
ATOM 1685 C C . ASN A 1 209 ? 4.303 -17.845 5.382 1.00 82.06 209 ASN A C 1
ATOM 1687 O O . ASN A 1 209 ? 5.088 -18.552 4.711 1.00 82.06 209 ASN A O 1
#

Secondary structure (DSSP, 8-state):
-HHHHHHHHHHHHHHHHHHHH-GGGGS-HHHHHHHHHHHHHHHHHHHHHHHHHHHHHHHHHHHHHHTTT-HHHHHHHHHHTHHHHTSHHHHHHHHHHHHHHHSS--SS--HHHHHHHHHHHHHHHHHHHHHTHHHHHHHHHHHHT-SSHHHHHHHHHHHHTTS-HHHHHHHHHHHHHHHHHHHHH-TTT-HHHHHHHHHHHHHHHHHH-

Organism: NCBI:txid96789